Protein AF-A0A397T1I5-F1 (afdb_monomer)

Nearest PDB structures (foldseek):
  8kco-assembly1_C  TM=2.172E-01  e=9.747E-01  Homo sapiens
  7udm-assembly1_A  TM=1.748E-01  e=8.937E-01  synthetic construct
  8oqz-assembly1_C  TM=2.628E-01  e=4.081E+00  Homo sapiens

Radius of gyration: 28.52 Å; Cα contacts (8 Å, |Δi|>4): 261; chains: 1; bounding box: 87×45×82 Å

Mean predicted aligned error: 14.77 Å

pLDDT: mean 72.47, std 13.88, range [35.5, 92.75]

Foldseek 3Di:
DPDQDALVVLLVCLCCVQQVCCVVPHDDPVPPVQLLALDHPVLVVLLCLLLVLLLVLLVLLCVVCLVQADPVVNVVSVVLSVVLVVLLVVLQVVLLVLSVVVVVCVVVVNDDPSPLPSLLSLLVNLLSSLVSNLVSVVCVQQPDDPDPPPPLQHGDPVCCVQQNDVLSVVSSVVSCVLSVLSVVLSVVSNVCSVCVPDPVSVVVCVVVVVVSLVSLVVNSLCSLVVSLCVQQGRPDRDSVRNSVSSNSSSSSVSSLVVLVPDDPSSCNHSSNCSNPPPPDCPVVVVVVVVVVVVVVVVVVVVVVVVVVVVVVVVDPDDPVSVVVVVVVVVVVVVVVVVVVVVVVVVVVVVVVVVVVVVVD

Solvent-accessible surface area (backbone atoms only — not comparable to full-atom values): 19709 Å² total; per-residue (Å²): 133,80,79,79,72,72,47,64,63,49,46,52,50,35,44,57,65,50,36,49,54,51,73,73,67,54,90,46,83,92,40,56,76,54,49,56,38,70,79,24,71,65,46,53,48,44,44,48,45,44,56,44,46,43,51,48,47,38,50,55,50,48,57,77,48,42,79,79,42,50,76,64,54,45,51,50,51,53,54,50,53,52,50,50,52,52,49,44,53,50,35,50,50,52,32,51,53,46,51,55,50,50,57,55,28,60,76,65,72,48,91,63,88,58,78,66,53,43,55,49,36,42,40,51,35,52,45,53,49,48,48,49,40,45,51,43,54,47,46,59,41,41,43,81,58,97,57,93,73,84,55,88,83,56,65,19,69,64,40,37,74,78,63,31,61,71,54,48,52,51,48,52,54,48,51,51,54,58,39,48,52,41,50,54,52,41,51,52,53,44,51,46,56,74,47,53,85,40,69,71,49,53,62,50,43,68,64,47,48,70,63,48,37,60,49,46,48,53,41,54,51,44,53,43,48,50,48,23,46,44,48,15,56,72,67,38,79,48,71,65,54,16,37,51,30,41,44,50,32,39,54,28,49,52,47,54,56,72,49,65,80,58,49,88,65,49,52,60,35,62,60,34,41,64,48,51,66,84,67,72,64,71,57,50,63,50,50,52,52,50,49,53,50,52,52,52,51,51,52,50,51,53,52,51,52,52,52,46,53,56,47,58,78,66,53,81,85,56,76,67,60,52,56,55,49,50,55,53,48,53,52,50,50,52,53,50,51,52,51,52,53,53,49,52,53,52,51,51,53,50,48,54,51,53,53,62,61,74,76,110

Sequence (360 aa):
MSSSYDPTDDTTNTILTGLLPVLIFGLFNGFKNDKKKKLSFINIFDDFIIFGSCIIYNLITGIEWYQYNSKFNKILFLVSGIGIAFLGISLYIIFLLLRIREIGNEVNNKKTKWHDRSDVYVYLLNFVLTMSSFVGYSALLNGDTDGLSFDYNHISDYCIKNFGINKCKNLNVSILVVYYFGFILMLYCSFRSIFSENEIIKKLERFTNYFIKPLRWLHVISMIIYPAIISGYLISTNSITTKIAFGICSISFTRLVEHFGDGPEEVNTAISVYLNQGSDNKYKGQIEKLTEEVEKITKSIKKQTIEIKKRTNVTNISTEGIHKLRNKQIEIEGLTNEINKQMEYVEELKNVIEEQILKY

Secondary structure (DSSP, 8-state):
-PPPP--HHHHHHHIIIIIHHHHHH-SSGGGHHHHTSSS-HHHHHHHHHHHHHHHHHHHHHHHHHHTTS-HHHHHHHHHHHHHHHHHHHHHHHHHHHHHHHHHHHHHTT---GGGGTHHHHHHHHHHHHHHHHHHHHHHHHH---SSS---TT---HHHHHHH-HHHHHHHHHHHHHHHHHHHHHHHHHHHHHHSTT-HHHHHHHHHHHHHHHHHHHHHHHHHHHHHHIIIIIIS--SHHHHHHHHHHHHHHHHHHHHTTT--TTTTTSHHHHHHHTT--THHHHHHHHHHHHHHHHHHHHHHHHHHHHHHHTT-SS-HHHHHHHHHHHHHHHHHHHHHHHHHHHHHHHHHHHHHHHHT-

Organism: NCBI:txid658196

Structure (mmCIF, N/CA/C/O backbone):
data_AF-A0A397T1I5-F1
#
_entry.id   AF-A0A397T1I5-F1
#
loop_
_atom_site.group_PDB
_atom_site.id
_atom_site.type_symbol
_atom_site.label_atom_id
_atom_site.label_alt_id
_atom_site.label_comp_id
_atom_site.label_asym_id
_atom_site.label_entity_id
_atom_site.label_seq_id
_atom_site.pdbx_PDB_ins_code
_atom_site.Cartn_x
_atom_site.Cartn_y
_atom_site.Cartn_z
_atom_site.occupancy
_atom_site.B_iso_or_equiv
_atom_site.auth_seq_id
_atom_site.auth_comp_id
_atom_site.auth_asym_id
_atom_site.auth_atom_id
_atom_site.pdbx_PDB_model_num
ATOM 1 N N . MET A 1 1 ? 10.399 7.438 -39.428 1.00 37.91 1 MET A N 1
ATOM 2 C CA . MET A 1 1 ? 10.590 7.478 -37.964 1.00 37.91 1 MET A CA 1
ATOM 3 C C . MET A 1 1 ? 9.227 7.735 -37.349 1.00 37.91 1 MET A C 1
ATOM 5 O O . MET A 1 1 ? 8.707 8.826 -37.529 1.00 37.91 1 MET A O 1
ATOM 9 N N . SER A 1 2 ? 8.595 6.717 -36.759 1.00 38.31 2 SER A N 1
ATOM 10 C CA . SER A 1 2 ? 7.371 6.913 -35.973 1.00 38.31 2 SER A CA 1
ATOM 11 C C . SER A 1 2 ? 7.721 7.735 -34.736 1.00 38.31 2 SER A C 1
ATOM 13 O O . SER A 1 2 ? 8.773 7.501 -34.137 1.00 38.31 2 SER A O 1
ATOM 15 N N . SER A 1 3 ? 6.888 8.709 -34.373 1.00 45.53 3 SER A N 1
ATOM 16 C CA . SER A 1 3 ? 7.089 9.480 -33.146 1.00 45.53 3 SER A CA 1
ATOM 17 C C . SER A 1 3 ? 7.159 8.534 -31.945 1.00 45.53 3 SER A C 1
ATOM 19 O O . SER A 1 3 ? 6.345 7.617 -31.832 1.00 45.53 3 SER A O 1
ATOM 21 N N . SER A 1 4 ? 8.135 8.757 -31.062 1.00 64.50 4 SER A N 1
ATOM 22 C CA . SER A 1 4 ? 8.161 8.159 -29.724 1.00 64.50 4 SER A CA 1
ATOM 23 C C . SER A 1 4 ? 6.816 8.423 -29.051 1.00 64.50 4 SER A C 1
ATOM 25 O O . SER A 1 4 ? 6.376 9.570 -29.035 1.00 64.50 4 SER A O 1
ATOM 27 N N . TYR A 1 5 ? 6.161 7.385 -28.534 1.00 75.94 5 TYR A N 1
ATOM 28 C CA . TYR A 1 5 ? 4.948 7.541 -27.733 1.00 75.94 5 TYR A CA 1
ATOM 29 C C . TYR A 1 5 ? 5.231 8.474 -26.542 1.00 75.94 5 TYR A C 1
ATOM 31 O O . TYR A 1 5 ? 6.275 8.350 -25.898 1.00 75.94 5 TYR A O 1
ATOM 39 N N . ASP A 1 6 ? 4.321 9.416 -26.288 1.00 77.00 6 ASP A N 1
ATOM 40 C CA . ASP A 1 6 ? 4.352 10.329 -25.144 1.00 77.00 6 ASP A CA 1
ATOM 41 C C . ASP A 1 6 ? 3.165 9.997 -24.219 1.00 77.00 6 ASP A C 1
ATOM 43 O O . ASP A 1 6 ? 2.012 10.141 -24.636 1.00 77.00 6 ASP A O 1
ATOM 47 N N . PRO A 1 7 ? 3.407 9.535 -22.979 1.00 77.62 7 PRO A N 1
ATOM 48 C CA . PRO A 1 7 ? 2.349 9.137 -22.055 1.00 77.62 7 PRO A CA 1
ATOM 49 C C . PRO A 1 7 ? 1.616 10.311 -21.392 1.00 77.62 7 PRO A C 1
ATOM 51 O O . PRO A 1 7 ? 0.679 10.071 -20.627 1.00 77.62 7 PRO A O 1
ATOM 54 N N . THR A 1 8 ? 2.018 11.562 -21.634 1.00 75.94 8 THR A N 1
ATOM 55 C CA . THR A 1 8 ? 1.499 12.749 -20.930 1.00 75.94 8 THR A CA 1
ATOM 56 C C . THR A 1 8 ? -0.009 12.933 -21.111 1.00 75.94 8 THR A C 1
ATOM 58 O O . THR A 1 8 ? -0.741 13.070 -20.123 1.00 75.94 8 THR A O 1
ATOM 61 N N . ASP A 1 9 ? -0.493 12.873 -22.351 1.00 71.94 9 ASP A N 1
ATOM 62 C CA . ASP A 1 9 ? -1.914 13.063 -22.661 1.00 71.94 9 ASP A CA 1
ATOM 63 C C . ASP A 1 9 ? -2.768 11.920 -22.106 1.00 71.94 9 ASP A C 1
ATOM 65 O O . ASP A 1 9 ? -3.822 12.149 -21.513 1.00 71.94 9 ASP A O 1
ATOM 69 N N . ASP A 1 10 ? -2.299 10.678 -22.236 1.00 74.12 10 ASP A N 1
ATOM 70 C CA . ASP A 1 10 ? -3.015 9.509 -21.729 1.00 74.12 10 ASP A CA 1
ATOM 71 C C . ASP A 1 10 ? -3.056 9.479 -20.199 1.00 74.12 10 ASP A C 1
ATOM 73 O O . ASP A 1 10 ? -4.090 9.140 -19.621 1.00 74.12 10 ASP A O 1
ATOM 77 N N . THR A 1 11 ? -1.977 9.894 -19.534 1.00 68.88 11 THR A N 1
ATOM 78 C CA . THR A 1 11 ? -1.929 10.046 -18.073 1.00 68.88 11 THR A CA 1
ATOM 79 C C . THR A 1 11 ? -2.939 11.090 -17.611 1.00 68.88 11 THR A C 1
ATOM 81 O O . THR A 1 11 ? -3.786 10.808 -16.762 1.00 68.88 11 THR A O 1
ATOM 84 N N . THR A 1 12 ? -2.891 12.280 -18.212 1.00 66.50 12 THR A N 1
ATOM 85 C CA . THR A 1 12 ? -3.745 13.413 -17.837 1.00 66.50 12 THR A CA 1
ATOM 86 C C . THR A 1 12 ? -5.214 13.087 -18.068 1.00 66.50 12 THR A C 1
ATOM 88 O O . THR A 1 12 ? -6.036 13.272 -17.172 1.00 66.50 12 THR A O 1
ATOM 91 N N . ASN A 1 13 ? -5.543 12.516 -19.229 1.00 71.12 13 ASN A N 1
ATOM 92 C CA . ASN A 1 13 ? -6.908 12.119 -19.548 1.00 71.12 13 ASN A CA 1
ATOM 93 C C . ASN A 1 13 ? -7.406 11.002 -18.631 1.00 71.12 13 ASN A C 1
ATOM 95 O O . ASN A 1 13 ? -8.540 11.075 -18.170 1.00 71.12 13 ASN A O 1
ATOM 99 N N . THR A 1 14 ? -6.588 9.995 -18.312 1.00 71.50 14 THR A N 1
ATOM 100 C CA . THR A 1 14 ? -7.002 8.882 -17.436 1.00 71.50 14 THR A CA 1
ATOM 101 C C . THR A 1 14 ? -7.244 9.346 -16.004 1.00 71.50 14 THR A C 1
ATOM 103 O O . THR A 1 14 ? -8.246 8.968 -15.401 1.00 71.50 14 THR A O 1
ATOM 106 N N . ILE A 1 15 ? -6.377 10.206 -15.463 1.00 66.25 15 ILE A N 1
ATOM 107 C CA . ILE A 1 15 ? -6.574 10.784 -14.129 1.00 66.25 15 ILE A CA 1
ATOM 108 C C . ILE A 1 15 ? -7.814 11.687 -14.135 1.00 66.25 15 ILE A C 1
ATOM 110 O O . ILE A 1 15 ? -8.676 11.553 -13.274 1.00 66.25 15 ILE A O 1
ATOM 114 N N . LEU A 1 16 ? -7.963 12.570 -15.125 1.00 57.62 16 LEU A N 1
ATOM 115 C CA . LEU A 1 16 ? -9.070 13.528 -15.159 1.00 57.62 16 LEU A CA 1
ATOM 116 C C . LEU A 1 16 ? -10.433 12.857 -15.399 1.00 57.62 16 LEU A C 1
ATOM 118 O O . LEU A 1 16 ? -11.426 13.250 -14.797 1.00 57.62 16 LEU A O 1
ATOM 122 N N . THR A 1 17 ? -10.494 11.828 -16.247 1.00 63.47 17 THR A N 1
ATOM 123 C CA . THR A 1 17 ? -11.746 11.116 -16.560 1.00 63.47 17 THR A CA 1
ATOM 124 C C . THR A 1 17 ? -12.049 9.965 -15.602 1.00 63.47 17 THR A C 1
ATOM 126 O O . THR A 1 17 ? -13.216 9.633 -15.420 1.00 63.47 17 THR A O 1
ATOM 129 N N . GLY A 1 18 ? -11.035 9.365 -14.971 1.00 56.88 18 GLY A N 1
ATOM 130 C CA . GLY A 1 18 ? -11.191 8.255 -14.030 1.00 56.88 18 GLY A CA 1
ATOM 131 C C . GLY A 1 18 ? -11.292 8.700 -12.572 1.00 56.88 18 GLY A C 1
ATOM 132 O O . GLY A 1 18 ? -12.178 8.246 -11.856 1.00 56.88 18 GLY A O 1
ATOM 133 N N . LEU A 1 19 ? -10.418 9.605 -12.123 1.00 55.88 19 LEU A N 1
ATOM 134 C CA . LEU A 1 19 ? -10.349 10.048 -10.726 1.00 55.88 19 LEU A CA 1
ATOM 135 C C . LEU A 1 19 ? -11.491 11.018 -10.394 1.00 55.88 19 LEU A C 1
ATOM 137 O O . LEU A 1 19 ? -12.093 10.914 -9.332 1.00 55.88 19 LEU A O 1
ATOM 141 N N . LEU A 1 20 ? -11.829 11.938 -11.306 1.00 50.91 20 LEU A N 1
ATOM 142 C CA . LEU A 1 20 ? -12.797 13.005 -11.033 1.00 50.91 20 LEU A CA 1
ATOM 143 C C . LEU A 1 20 ? -14.232 12.469 -10.837 1.00 50.91 20 LEU A C 1
ATOM 145 O O . LEU A 1 20 ? -14.835 12.794 -9.820 1.00 50.91 20 LEU A O 1
ATOM 149 N N . PRO A 1 21 ? -14.791 11.595 -11.698 1.00 53.41 21 PRO A N 1
ATOM 150 C CA . PRO A 1 21 ? -16.137 11.056 -11.484 1.00 53.41 21 PRO A CA 1
ATOM 151 C C . PRO A 1 21 ? -16.198 10.027 -10.350 1.00 53.41 21 PRO A C 1
ATOM 153 O O . PRO A 1 21 ? -17.221 9.916 -9.686 1.00 53.41 21 PRO A O 1
ATOM 156 N N . VAL A 1 22 ? -15.114 9.291 -10.089 1.00 54.53 22 VAL A N 1
ATOM 157 C CA . VAL A 1 22 ? -15.047 8.305 -8.998 1.00 54.53 22 VAL A CA 1
ATOM 158 C C . VAL A 1 22 ? -14.925 8.990 -7.628 1.00 54.53 22 VAL A C 1
ATOM 160 O O . VAL A 1 22 ? -15.588 8.562 -6.683 1.00 54.53 22 VAL A O 1
ATOM 163 N N . LEU A 1 23 ? -14.173 10.096 -7.537 1.00 51.44 23 LEU A N 1
ATOM 164 C CA . LEU A 1 23 ? -14.117 10.963 -6.353 1.00 51.44 23 LEU A CA 1
ATOM 165 C C . LEU A 1 23 ? -15.408 11.774 -6.150 1.00 51.44 23 LEU A C 1
ATOM 167 O O . LEU A 1 23 ? -15.811 11.983 -5.009 1.00 51.44 23 LEU A O 1
ATOM 171 N N . ILE A 1 24 ? -16.058 12.233 -7.229 1.00 49.62 24 ILE A N 1
ATOM 172 C CA . ILE A 1 24 ? -17.267 13.077 -7.151 1.00 49.62 24 ILE A CA 1
ATOM 173 C C . ILE A 1 24 ? -18.547 12.251 -6.954 1.00 49.62 24 ILE A C 1
ATOM 175 O O . ILE A 1 24 ? -19.427 12.669 -6.205 1.00 49.62 24 ILE A O 1
ATOM 179 N N . PHE A 1 25 ? -18.690 11.107 -7.627 1.00 45.00 25 PHE A N 1
ATOM 180 C CA . PHE A 1 25 ? -19.978 10.407 -7.753 1.00 45.00 25 PHE A CA 1
ATOM 181 C C . PHE A 1 25 ?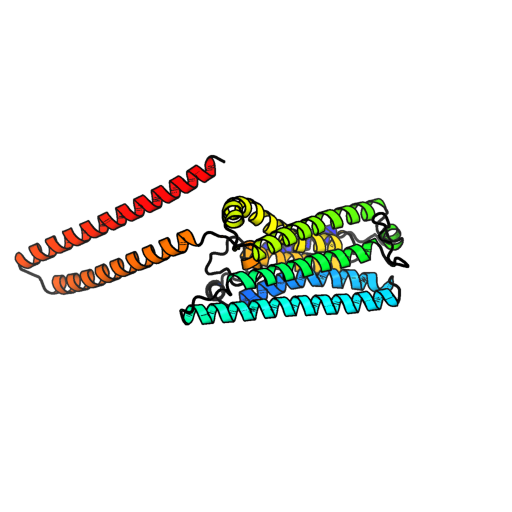 -20.074 9.080 -7.000 1.00 45.00 25 PHE A C 1
ATOM 183 O O . PHE A 1 25 ? -21.172 8.573 -6.781 1.00 45.00 25 PHE A O 1
ATOM 190 N N . GLY A 1 26 ? -18.964 8.575 -6.479 1.00 52.25 26 GLY A N 1
ATOM 191 C CA . GLY A 1 26 ? -19.009 7.538 -5.477 1.00 52.25 26 GLY A CA 1
ATOM 192 C C . GLY A 1 26 ? -19.213 6.126 -5.985 1.00 52.25 26 GLY A C 1
ATOM 193 O O . GLY A 1 26 ? -20.041 5.809 -6.828 1.00 52.25 26 GLY A O 1
ATOM 194 N N . LEU A 1 27 ? -18.521 5.221 -5.322 1.00 48.22 27 LEU A N 1
ATOM 195 C CA . LEU A 1 27 ? -18.845 3.816 -5.446 1.00 48.22 27 LEU A CA 1
ATOM 196 C C . LEU A 1 27 ? -19.575 3.262 -4.221 1.00 48.22 27 LEU A C 1
ATOM 198 O O . LEU A 1 27 ? -20.152 2.189 -4.344 1.00 48.22 27 LEU A O 1
ATOM 202 N N . PHE A 1 28 ? -19.651 3.970 -3.082 1.00 50.09 28 PHE A N 1
ATOM 203 C CA . PHE A 1 28 ? -20.216 3.368 -1.862 1.00 50.09 28 PHE A CA 1
ATOM 204 C C . PHE A 1 28 ? -21.068 4.276 -0.954 1.00 50.09 28 PHE A C 1
ATOM 206 O O . PHE A 1 28 ? -21.356 3.882 0.176 1.00 50.09 28 PHE A O 1
ATOM 213 N N . ASN A 1 29 ? -21.617 5.407 -1.425 1.00 53.56 29 ASN A N 1
ATOM 214 C CA . ASN A 1 29 ? -22.665 6.089 -0.635 1.00 53.56 29 ASN A CA 1
ATOM 215 C C . ASN A 1 29 ? -23.893 5.175 -0.401 1.00 53.56 29 ASN A C 1
ATOM 217 O O . ASN A 1 29 ? -24.521 5.247 0.653 1.00 53.56 29 ASN A O 1
ATOM 221 N N . GLY A 1 30 ? -24.181 4.248 -1.326 1.00 51.72 30 GLY A N 1
ATOM 222 C CA . GLY A 1 30 ? -25.260 3.256 -1.197 1.00 51.72 30 GLY A CA 1
ATOM 223 C C . GLY A 1 30 ? -24.988 2.100 -0.222 1.00 51.72 30 GLY A C 1
ATOM 224 O O . GLY A 1 30 ? -25.909 1.380 0.144 1.00 51.72 30 GLY A O 1
ATOM 225 N N . PHE A 1 31 ? -23.750 1.934 0.240 1.00 55.44 31 PHE A N 1
ATOM 226 C CA . PHE A 1 31 ? -23.303 0.755 0.994 1.00 55.44 31 PHE A CA 1
ATOM 227 C C . PHE A 1 31 ? -22.646 1.112 2.333 1.00 55.44 31 PHE A C 1
ATOM 229 O O . PHE A 1 31 ? -22.058 0.264 3.009 1.00 55.44 31 PHE A O 1
ATOM 236 N N . LYS A 1 32 ? -22.768 2.373 2.749 1.00 63.97 32 LYS A N 1
ATOM 237 C CA . LYS A 1 32 ? -22.231 2.887 4.012 1.00 63.97 32 LYS A CA 1
ATOM 238 C C . LYS A 1 32 ? -22.652 2.034 5.218 1.00 63.97 32 LYS A C 1
ATOM 240 O O . LYS A 1 32 ? -21.882 1.859 6.153 1.00 63.97 32 LYS A O 1
ATOM 245 N N . ASN A 1 33 ? -23.849 1.446 5.172 1.00 59.94 33 ASN A N 1
ATOM 246 C CA . ASN A 1 33 ? -24.351 0.546 6.214 1.00 59.94 33 ASN A CA 1
ATOM 247 C C . ASN A 1 33 ? -23.676 -0.836 6.206 1.00 59.94 33 ASN A C 1
ATOM 249 O O . ASN A 1 33 ? -23.502 -1.429 7.266 1.00 59.94 33 ASN A O 1
ATOM 253 N N . ASP A 1 34 ? -23.268 -1.341 5.040 1.00 62.84 34 ASP A N 1
ATOM 254 C CA . ASP A 1 34 ? -22.555 -2.614 4.932 1.00 62.84 34 ASP A CA 1
ATOM 255 C C . ASP A 1 34 ? -21.070 -2.478 5.282 1.00 62.84 34 ASP A C 1
ATOM 257 O O . ASP A 1 34 ? -20.495 -3.435 5.799 1.00 62.84 34 ASP A O 1
ATOM 261 N N . LYS A 1 35 ? -20.453 -1.306 5.073 1.00 63.44 35 LYS A N 1
ATOM 262 C CA . LYS A 1 35 ? -19.067 -1.020 5.500 1.00 63.44 35 LYS A CA 1
ATOM 263 C C . LYS A 1 35 ? -18.888 -1.004 7.024 1.00 63.44 35 LYS A C 1
ATOM 265 O O . LYS A 1 35 ? -17.841 -1.418 7.511 1.00 63.44 35 LYS A O 1
ATOM 270 N N . LYS A 1 36 ? -19.930 -0.629 7.776 1.00 65.88 36 LYS A N 1
ATOM 271 C CA . LYS A 1 36 ? -19.937 -0.610 9.255 1.00 65.88 36 LYS A CA 1
ATOM 272 C C . LYS A 1 36 ? -19.913 -1.994 9.911 1.00 65.88 36 LYS A C 1
ATOM 274 O O . LYS A 1 36 ? -19.780 -2.104 11.127 1.00 65.88 36 LYS A O 1
ATOM 279 N N . LYS A 1 37 ? -20.096 -3.073 9.145 1.00 67.38 37 LYS A N 1
ATOM 280 C CA . LYS A 1 37 ? -20.038 -4.435 9.691 1.00 67.38 37 LYS A CA 1
ATOM 281 C C . LYS A 1 37 ? -18.597 -4.775 10.076 1.00 67.38 37 LYS A C 1
ATOM 283 O O . LYS A 1 37 ? -17.682 -4.558 9.286 1.00 67.38 37 LYS A O 1
ATOM 288 N N . LYS A 1 38 ? -18.420 -5.426 11.238 1.00 65.31 38 LYS A N 1
ATOM 289 C CA . LYS A 1 38 ? -17.104 -5.895 11.722 1.00 65.31 38 LYS A CA 1
ATOM 290 C C . LYS A 1 38 ? -16.342 -6.763 10.714 1.00 65.31 38 LYS A C 1
ATOM 292 O O . LYS A 1 38 ? -15.125 -6.827 10.759 1.00 65.31 38 LYS A O 1
ATOM 297 N N . LEU A 1 39 ? -17.040 -7.438 9.806 1.00 70.06 39 LEU A N 1
ATOM 298 C CA . LEU A 1 39 ? -16.429 -8.118 8.671 1.00 70.06 39 LEU A CA 1
ATOM 299 C C . LEU A 1 39 ? -17.338 -7.915 7.458 1.00 70.06 39 LEU A C 1
ATOM 301 O O . LEU A 1 39 ? -18.403 -8.524 7.359 1.00 70.06 39 LEU A O 1
ATOM 305 N N . SER A 1 40 ? -16.956 -6.990 6.581 1.00 75.81 40 SER A N 1
ATOM 306 C CA . SER A 1 40 ? -17.721 -6.637 5.386 1.00 75.81 40 SER A CA 1
ATOM 307 C C . SER A 1 40 ? -17.009 -7.136 4.139 1.00 75.81 40 SER A C 1
ATOM 309 O O . SER A 1 40 ? -15.802 -6.951 3.993 1.00 75.81 40 SER A O 1
ATOM 311 N N . PHE A 1 41 ? -17.759 -7.733 3.213 1.00 78.00 41 PHE A N 1
ATOM 312 C CA . PHE A 1 41 ? -17.221 -8.133 1.911 1.00 78.00 41 PHE A CA 1
ATOM 313 C C . PHE A 1 41 ? -16.617 -6.941 1.158 1.00 78.00 41 PHE A C 1
ATOM 315 O O . PHE A 1 41 ? -15.585 -7.078 0.514 1.00 78.00 41 PHE A O 1
ATOM 322 N N . ILE A 1 42 ? -17.226 -5.762 1.292 1.00 77.50 42 ILE A N 1
ATOM 323 C CA . ILE A 1 42 ? -16.773 -4.531 0.638 1.00 77.50 42 ILE A CA 1
ATOM 324 C C . ILE A 1 42 ? -15.395 -4.127 1.161 1.00 77.50 42 ILE A C 1
ATOM 326 O O . ILE A 1 42 ? -14.504 -3.809 0.389 1.00 77.50 42 ILE A O 1
ATOM 330 N N . ASN A 1 43 ? -15.207 -4.224 2.472 1.00 77.81 43 ASN A N 1
ATOM 331 C CA . ASN A 1 43 ? -13.951 -3.919 3.143 1.00 77.81 43 ASN A CA 1
ATOM 332 C C . ASN A 1 43 ? -12.829 -4.893 2.710 1.00 77.81 43 ASN A C 1
ATOM 334 O O . ASN A 1 43 ? -11.702 -4.476 2.462 1.00 77.81 43 ASN A O 1
ATOM 338 N N . ILE A 1 44 ? -13.147 -6.183 2.540 1.00 82.88 44 ILE A N 1
ATOM 339 C CA . ILE A 1 44 ? -12.214 -7.189 1.990 1.00 82.88 44 ILE A CA 1
ATOM 340 C C . ILE A 1 44 ? -11.892 -6.907 0.514 1.00 82.88 44 ILE A C 1
ATOM 342 O O . ILE A 1 44 ? -10.763 -7.087 0.062 1.00 82.88 44 ILE A O 1
ATOM 346 N N . PHE A 1 45 ? -12.888 -6.472 -0.253 1.00 83.62 45 PHE A N 1
ATOM 347 C CA . PHE A 1 45 ? -12.719 -6.113 -1.654 1.00 83.62 45 PHE A CA 1
ATOM 348 C C . PHE A 1 45 ? -11.836 -4.867 -1.828 1.00 83.62 45 PHE A C 1
ATOM 350 O O . PHE A 1 45 ? -10.973 -4.857 -2.706 1.00 83.62 45 PHE A O 1
ATOM 357 N N . ASP A 1 46 ? -11.995 -3.861 -0.965 1.00 83.94 46 ASP A N 1
ATOM 358 C CA . ASP A 1 46 ? -11.149 -2.665 -0.942 1.00 83.94 46 ASP A CA 1
ATOM 359 C C . ASP A 1 46 ? -9.675 -3.047 -0.649 1.00 83.94 46 ASP A C 1
ATOM 361 O O . ASP A 1 46 ? -8.786 -2.654 -1.410 1.00 83.94 46 ASP A O 1
ATOM 365 N N . ASP A 1 47 ? -9.413 -3.913 0.346 1.00 87.94 47 ASP A N 1
ATOM 366 C CA . ASP A 1 47 ? -8.078 -4.495 0.608 1.00 87.94 47 ASP A CA 1
ATOM 367 C C . ASP A 1 47 ? -7.511 -5.213 -0.633 1.00 87.94 47 ASP A C 1
ATOM 369 O O . ASP A 1 47 ? -6.346 -5.029 -0.997 1.00 87.94 47 ASP A O 1
ATOM 373 N N . PHE A 1 48 ? -8.328 -6.028 -1.310 1.00 87.88 48 PHE A N 1
ATOM 374 C CA . PHE A 1 48 ? -7.902 -6.785 -2.490 1.00 87.88 48 PHE A CA 1
ATOM 375 C C . PHE A 1 48 ? -7.513 -5.871 -3.657 1.00 87.88 48 PHE A C 1
ATOM 377 O O . PHE A 1 48 ? -6.518 -6.131 -4.331 1.00 87.88 48 PHE A O 1
ATOM 384 N N . ILE A 1 49 ? -8.249 -4.780 -3.883 1.00 86.44 49 ILE A N 1
ATOM 385 C CA . ILE A 1 49 ? -7.900 -3.777 -4.898 1.00 86.44 49 ILE A CA 1
ATOM 386 C C . ILE A 1 49 ? -6.575 -3.085 -4.553 1.00 86.44 49 ILE A C 1
ATOM 388 O O . ILE A 1 49 ? -5.753 -2.850 -5.443 1.00 86.44 49 ILE A O 1
ATOM 392 N N . ILE A 1 50 ? -6.365 -2.725 -3.285 1.00 87.31 50 ILE A N 1
ATOM 393 C CA . ILE A 1 50 ? -5.165 -1.999 -2.843 1.00 87.31 50 ILE A CA 1
ATOM 394 C C . ILE A 1 50 ? -3.926 -2.901 -2.908 1.00 87.31 50 ILE A C 1
ATOM 396 O O . ILE A 1 50 ? -2.904 -2.512 -3.468 1.00 87.31 50 ILE A O 1
ATOM 400 N N . PHE A 1 51 ? -3.996 -4.124 -2.385 1.00 89.50 51 PHE A N 1
ATOM 401 C CA . PHE A 1 51 ? -2.856 -5.044 -2.428 1.00 89.50 51 PHE A CA 1
ATOM 402 C C . PHE A 1 51 ? -2.645 -5.642 -3.819 1.00 89.50 51 PHE A C 1
ATOM 404 O O . PHE A 1 51 ? -1.505 -5.826 -4.249 1.00 89.50 51 PHE A O 1
ATOM 411 N N . GLY A 1 52 ? -3.730 -5.903 -4.550 1.00 86.06 52 GLY A N 1
ATOM 412 C CA . GLY A 1 52 ? -3.681 -6.393 -5.922 1.00 86.06 52 GLY A CA 1
ATOM 413 C C . GLY A 1 52 ? -2.965 -5.420 -6.853 1.00 86.06 52 GLY A C 1
ATOM 414 O O . GLY A 1 52 ? -2.147 -5.857 -7.663 1.00 86.06 52 GLY A O 1
ATOM 415 N N . SER A 1 53 ? -3.184 -4.108 -6.701 1.00 86.56 53 SER A N 1
ATOM 416 C CA . SER A 1 53 ? -2.471 -3.118 -7.515 1.00 86.56 53 SER A CA 1
ATOM 417 C C . SER A 1 53 ? -0.964 -3.163 -7.295 1.00 86.56 53 SER A C 1
ATOM 419 O O . SER A 1 53 ? -0.220 -3.176 -8.272 1.00 86.56 53 SER A O 1
ATOM 421 N N . CYS A 1 54 ? -0.511 -3.314 -6.048 1.00 84.88 54 CYS A N 1
ATOM 422 C CA . CYS A 1 54 ? 0.910 -3.427 -5.716 1.00 84.88 54 CYS A CA 1
ATOM 423 C C . CYS A 1 54 ? 1.591 -4.615 -6.423 1.00 84.88 54 CYS A C 1
ATOM 425 O O . CYS A 1 54 ? 2.767 -4.535 -6.765 1.00 84.88 54 CYS A O 1
ATOM 427 N N . ILE A 1 55 ? 0.863 -5.710 -6.668 1.00 83.75 55 ILE A N 1
ATOM 428 C CA . ILE A 1 55 ? 1.389 -6.905 -7.348 1.00 83.75 55 ILE A CA 1
ATOM 429 C C . ILE A 1 55 ? 1.313 -6.757 -8.875 1.00 83.75 55 ILE A C 1
ATOM 431 O O . ILE A 1 55 ? 2.258 -7.115 -9.580 1.00 83.75 55 ILE A O 1
ATOM 435 N N . ILE A 1 56 ? 0.201 -6.230 -9.397 1.00 83.75 56 ILE A N 1
ATOM 436 C CA . ILE A 1 56 ? -0.074 -6.173 -10.840 1.00 83.75 56 ILE A CA 1
ATOM 437 C C . ILE A 1 56 ? 0.973 -5.344 -11.592 1.00 83.75 56 ILE A C 1
ATOM 439 O O . ILE A 1 56 ? 1.391 -5.756 -12.672 1.00 83.75 56 ILE A O 1
ATOM 443 N N . TYR A 1 57 ? 1.450 -4.226 -11.038 1.00 81.56 57 TYR A N 1
ATOM 444 C CA . TYR A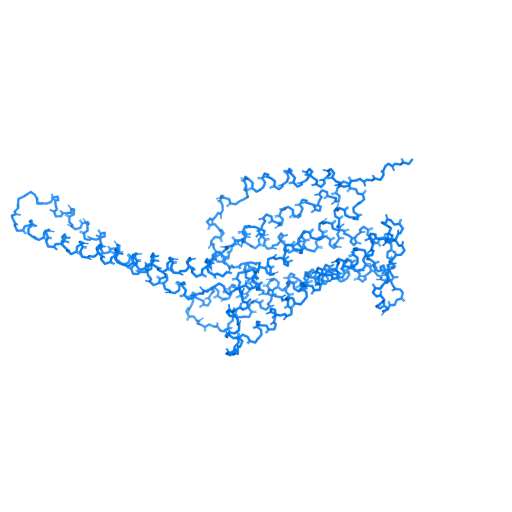 1 57 ? 2.456 -3.406 -11.725 1.00 81.56 57 TYR A CA 1
ATOM 445 C C . TYR A 1 57 ? 3.773 -4.142 -11.959 1.00 81.56 57 TYR A C 1
ATOM 447 O O . TYR A 1 57 ? 4.344 -4.047 -13.048 1.00 81.56 57 TYR A O 1
ATOM 455 N N . ASN A 1 58 ? 4.224 -4.916 -10.969 1.00 75.56 58 ASN A N 1
ATOM 456 C CA . ASN A 1 58 ? 5.437 -5.723 -11.088 1.00 75.56 58 ASN A CA 1
ATOM 457 C C . ASN A 1 58 ? 5.265 -6.817 -12.144 1.00 75.56 58 ASN A C 1
ATOM 459 O O . ASN A 1 58 ? 6.203 -7.116 -12.878 1.00 75.56 58 ASN A O 1
ATOM 463 N N . LEU A 1 59 ? 4.059 -7.385 -12.259 1.00 77.19 59 LEU A N 1
ATOM 464 C CA . LEU A 1 59 ? 3.740 -8.373 -13.286 1.00 77.19 59 LEU A CA 1
ATOM 465 C C . LEU A 1 59 ? 3.709 -7.755 -14.685 1.00 77.19 59 LEU A C 1
ATOM 467 O O . LEU A 1 59 ? 4.356 -8.291 -15.576 1.00 77.19 59 LEU A O 1
ATOM 471 N N . ILE A 1 60 ? 3.009 -6.633 -14.879 1.00 76.06 60 ILE A N 1
ATOM 472 C CA . ILE A 1 60 ? 2.945 -5.932 -16.175 1.00 76.06 60 ILE A CA 1
ATOM 473 C C . ILE A 1 60 ? 4.358 -5.578 -16.637 1.00 76.06 60 ILE A C 1
ATOM 475 O O . ILE A 1 60 ? 4.782 -5.962 -17.726 1.00 76.06 60 ILE A O 1
ATOM 479 N N . THR A 1 61 ? 5.105 -4.916 -15.757 1.00 73.38 61 THR A N 1
ATOM 480 C CA . THR A 1 61 ? 6.473 -4.481 -16.021 1.00 73.38 61 THR A CA 1
ATOM 481 C C . THR A 1 61 ? 7.386 -5.673 -16.300 1.00 73.38 61 THR A C 1
ATOM 483 O O . THR A 1 61 ? 8.109 -5.696 -17.290 1.00 73.38 61 THR A O 1
ATOM 486 N N . GLY A 1 62 ? 7.324 -6.715 -15.472 1.00 72.69 62 GLY A N 1
ATOM 487 C CA . GLY A 1 62 ? 8.147 -7.900 -15.664 1.00 72.69 62 GLY A CA 1
ATOM 488 C C . GLY A 1 62 ? 7.789 -8.710 -16.912 1.00 72.69 62 GLY A C 1
ATOM 489 O O . GLY A 1 62 ? 8.686 -9.299 -17.505 1.00 72.69 62 GLY A O 1
ATOM 490 N N . ILE A 1 63 ? 6.528 -8.710 -17.366 1.00 73.62 63 ILE A N 1
ATOM 491 C CA . ILE A 1 63 ? 6.109 -9.342 -18.630 1.00 73.62 63 ILE A CA 1
ATOM 492 C C . ILE A 1 63 ? 6.672 -8.583 -19.835 1.00 73.62 63 ILE A C 1
ATOM 494 O O . ILE A 1 63 ? 7.220 -9.213 -20.739 1.00 73.62 63 ILE A O 1
ATOM 498 N N . GLU A 1 64 ? 6.587 -7.249 -19.850 1.00 72.56 64 GLU A N 1
ATOM 499 C CA . GLU A 1 64 ? 7.165 -6.432 -20.931 1.00 72.56 64 GLU A CA 1
ATOM 500 C C . GLU A 1 64 ? 8.683 -6.662 -21.067 1.00 72.56 64 GLU A C 1
ATOM 502 O O . GLU A 1 64 ? 9.239 -6.686 -22.172 1.00 72.56 64 GLU A O 1
ATOM 507 N N . TRP A 1 65 ? 9.342 -6.899 -19.932 1.00 71.19 65 TRP A N 1
ATOM 508 C CA . TRP A 1 65 ? 10.782 -7.123 -19.833 1.00 71.19 65 TRP A CA 1
ATOM 509 C C . TRP A 1 65 ? 11.184 -8.588 -19.970 1.00 71.19 65 TRP A C 1
ATOM 511 O O . TRP A 1 65 ? 12.345 -8.889 -20.247 1.00 71.19 65 TRP A O 1
ATOM 521 N N . TYR A 1 66 ? 10.219 -9.502 -19.858 1.00 72.94 66 TYR A N 1
ATOM 522 C CA . TYR A 1 66 ? 10.437 -10.940 -19.879 1.00 72.94 66 TYR A CA 1
ATOM 523 C C . TYR A 1 66 ? 11.246 -11.364 -21.098 1.00 72.94 66 TYR A C 1
ATOM 525 O O . TYR A 1 66 ? 12.115 -12.214 -20.980 1.00 72.94 66 TYR A O 1
ATOM 533 N N . GLN A 1 67 ? 11.020 -10.751 -22.261 1.00 73.94 67 GLN A N 1
ATOM 534 C CA . GLN A 1 67 ? 11.725 -11.084 -23.500 1.00 73.94 67 GLN A CA 1
ATOM 5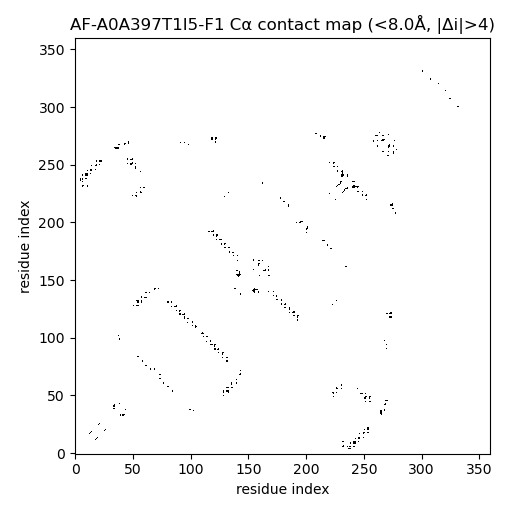35 C C . GLN A 1 67 ? 13.252 -10.888 -23.427 1.00 73.94 67 GLN A C 1
ATOM 537 O O . GLN A 1 67 ? 13.972 -11.669 -24.052 1.00 73.94 67 GLN A O 1
ATOM 542 N N . TYR A 1 68 ? 13.738 -9.939 -22.621 1.00 72.62 68 TYR A N 1
ATOM 543 C CA . TYR A 1 68 ? 15.158 -9.577 -22.514 1.00 72.62 68 TYR A CA 1
ATOM 544 C C . TYR A 1 68 ? 15.932 -10.392 -21.476 1.00 72.62 68 TYR A C 1
ATOM 546 O O . TYR A 1 68 ? 17.158 -10.359 -21.477 1.00 72.62 68 TYR A O 1
ATOM 554 N N . ASN A 1 69 ? 15.232 -11.164 -20.644 1.00 71.88 69 ASN A N 1
ATOM 555 C CA . ASN A 1 69 ? 15.856 -11.982 -19.611 1.00 71.88 69 ASN A CA 1
ATOM 556 C C . ASN A 1 69 ? 16.386 -13.317 -20.171 1.00 71.88 69 ASN A C 1
ATOM 558 O O . ASN A 1 69 ? 15.803 -13.939 -21.075 1.00 71.88 69 ASN A O 1
ATOM 562 N N . SER A 1 70 ? 17.461 -13.812 -19.569 1.00 77.25 70 SER A N 1
ATOM 563 C CA . SER A 1 70 ? 18.000 -15.152 -19.733 1.00 77.25 70 SER A CA 1
ATOM 564 C C . SER A 1 70 ? 16.958 -16.193 -19.336 1.00 77.25 70 SER A C 1
ATOM 566 O O . SER A 1 70 ? 16.004 -15.937 -18.594 1.00 77.25 70 SER A O 1
ATOM 568 N N . LYS A 1 71 ? 17.123 -17.423 -19.830 1.00 79.62 71 LYS A N 1
ATOM 569 C CA . LYS A 1 71 ? 16.193 -18.518 -19.520 1.00 79.62 71 LYS A CA 1
ATOM 570 C C . LYS A 1 71 ? 16.091 -18.778 -18.011 1.00 79.62 71 LYS A C 1
ATOM 572 O O . LYS A 1 71 ? 15.009 -19.100 -17.529 1.00 79.62 71 LYS A O 1
ATOM 577 N N . PHE A 1 72 ? 17.194 -18.620 -17.280 1.00 77.44 72 PHE A N 1
ATOM 578 C CA . PHE A 1 72 ? 17.222 -18.775 -15.829 1.00 77.44 72 PHE A CA 1
ATOM 579 C C . PHE A 1 72 ? 16.418 -17.669 -15.133 1.00 77.44 72 PHE A C 1
ATOM 581 O O . PHE A 1 72 ? 15.502 -17.977 -14.370 1.00 77.44 72 PHE A O 1
ATOM 588 N N . ASN A 1 73 ? 16.664 -16.401 -15.471 1.00 74.69 73 ASN A N 1
ATOM 589 C CA . ASN A 1 73 ? 15.957 -15.274 -14.860 1.00 74.69 73 ASN A CA 1
ATOM 590 C C . ASN A 1 73 ? 14.471 -15.224 -15.217 1.00 74.69 73 ASN A C 1
ATOM 592 O O . ASN A 1 73 ? 13.650 -14.850 -14.384 1.00 74.69 73 ASN A O 1
ATOM 596 N N . LYS A 1 74 ? 14.092 -15.695 -16.408 1.00 78.94 74 LYS A N 1
ATOM 597 C CA . LYS A 1 74 ? 12.690 -15.932 -16.784 1.00 78.94 74 LYS A CA 1
ATOM 598 C C . LYS A 1 74 ? 11.982 -16.890 -15.823 1.00 78.94 74 LYS A C 1
ATOM 600 O O . LYS A 1 74 ? 10.868 -16.610 -15.384 1.00 78.94 74 LYS A O 1
ATOM 605 N N . ILE A 1 75 ? 12.615 -18.020 -15.503 1.00 79.50 75 ILE A N 1
ATOM 606 C CA . ILE A 1 75 ? 12.060 -19.013 -14.570 1.00 79.50 75 ILE A CA 1
ATOM 607 C C . ILE A 1 75 ? 12.027 -18.434 -13.156 1.00 79.50 75 ILE A C 1
ATOM 609 O O . ILE A 1 75 ? 10.998 -18.518 -12.491 1.00 79.50 75 ILE A O 1
ATOM 613 N N . LEU A 1 76 ? 13.122 -17.807 -12.719 1.00 78.38 76 LEU A N 1
ATOM 614 C CA . LEU A 1 76 ? 13.223 -17.209 -11.392 1.00 78.38 76 LEU A CA 1
ATOM 615 C C . LEU A 1 76 ? 12.162 -16.126 -11.172 1.00 78.38 76 LEU A C 1
ATOM 617 O O . LEU A 1 76 ? 11.533 -16.117 -10.120 1.00 78.38 76 LEU A O 1
ATOM 621 N N . PHE A 1 77 ? 11.922 -15.260 -12.161 1.00 78.38 77 PHE A N 1
ATOM 622 C CA . PHE A 1 77 ? 10.883 -14.231 -12.120 1.00 78.38 77 PHE A CA 1
ATOM 623 C C . PHE A 1 77 ? 9.476 -14.828 -11.972 1.00 78.38 77 PHE A C 1
ATOM 625 O O . PHE A 1 77 ? 8.698 -14.381 -11.134 1.00 78.38 77 PHE A O 1
ATOM 632 N N . LEU A 1 78 ? 9.144 -15.867 -12.747 1.00 80.81 78 LEU A N 1
ATOM 633 C CA . LEU A 1 78 ? 7.830 -16.514 -12.656 1.00 80.81 78 LEU A CA 1
ATOM 634 C C . LEU A 1 78 ? 7.634 -17.215 -11.308 1.00 80.81 78 LEU A C 1
ATOM 636 O O . LEU A 1 78 ? 6.591 -17.057 -10.676 1.00 80.81 78 LEU A O 1
ATOM 640 N N . VAL A 1 79 ? 8.638 -17.969 -10.854 1.00 83.00 79 VAL A N 1
ATOM 641 C CA . VAL A 1 79 ? 8.582 -18.695 -9.578 1.00 83.00 79 VAL A CA 1
ATOM 642 C C . VAL A 1 79 ? 8.511 -17.722 -8.402 1.00 83.00 79 VAL A C 1
ATOM 644 O O . VAL A 1 79 ? 7.701 -17.928 -7.499 1.00 83.00 79 VAL A O 1
ATOM 647 N N . SER A 1 80 ? 9.308 -16.650 -8.411 1.00 81.12 80 SER A N 1
ATOM 648 C CA . SER A 1 80 ? 9.287 -15.638 -7.351 1.00 81.12 80 SER A CA 1
ATOM 649 C C . SER A 1 80 ? 7.980 -14.849 -7.351 1.00 81.12 80 SER A C 1
ATOM 651 O O . SER A 1 80 ? 7.397 -14.670 -6.287 1.00 81.12 80 SER A O 1
ATOM 653 N N . GLY A 1 81 ? 7.456 -14.470 -8.520 1.00 82.44 81 GLY A N 1
ATOM 654 C CA . GLY A 1 81 ? 6.159 -13.805 -8.650 1.00 82.44 81 GLY A CA 1
ATOM 655 C C . GLY A 1 81 ? 5.004 -14.652 -8.108 1.00 82.44 81 GLY A C 1
ATOM 656 O O . GLY A 1 81 ? 4.215 -14.170 -7.294 1.00 82.44 81 GLY A O 1
ATOM 657 N N . ILE A 1 82 ? 4.938 -15.935 -8.487 1.00 85.19 82 ILE A N 1
ATOM 658 C CA . ILE A 1 82 ? 3.942 -16.885 -7.959 1.00 85.19 82 ILE A CA 1
ATOM 659 C C . ILE A 1 82 ? 4.123 -17.071 -6.448 1.00 85.19 82 ILE A C 1
ATOM 661 O O . ILE A 1 82 ? 3.143 -17.041 -5.704 1.00 85.19 82 ILE A O 1
ATOM 665 N N . GLY A 1 83 ? 5.365 -17.233 -5.984 1.00 87.50 83 GLY A N 1
ATOM 666 C CA . GLY A 1 83 ? 5.683 -17.406 -4.568 1.00 87.50 83 GLY A CA 1
ATOM 667 C C . GLY A 1 83 ? 5.266 -16.207 -3.716 1.00 87.50 83 GLY A C 1
ATOM 668 O O . GLY A 1 83 ? 4.645 -16.384 -2.671 1.00 87.50 83 GLY A O 1
ATOM 669 N N . ILE A 1 84 ? 5.538 -14.987 -4.184 1.00 87.56 84 ILE A N 1
ATOM 670 C CA . ILE A 1 84 ? 5.139 -13.739 -3.524 1.00 87.56 84 ILE A CA 1
ATOM 671 C C . ILE A 1 84 ? 3.618 -13.605 -3.491 1.00 87.56 84 ILE A C 1
ATOM 673 O O . ILE A 1 84 ? 3.065 -13.289 -2.439 1.00 87.56 84 ILE A O 1
ATOM 677 N N . ALA A 1 85 ? 2.931 -13.862 -4.608 1.00 87.31 85 ALA A N 1
ATOM 678 C CA . ALA A 1 85 ? 1.473 -13.802 -4.655 1.00 87.31 85 ALA A CA 1
ATOM 679 C C . ALA A 1 85 ? 0.847 -14.811 -3.679 1.00 87.31 85 ALA A C 1
ATOM 681 O O . ALA A 1 85 ? -0.031 -14.453 -2.894 1.00 87.31 85 ALA A O 1
ATOM 682 N N . PHE A 1 86 ? 1.348 -16.050 -3.663 1.00 90.25 86 PHE A N 1
ATOM 683 C CA . PHE A 1 86 ? 0.900 -17.082 -2.731 1.00 90.25 86 PHE A CA 1
ATOM 684 C C . PHE A 1 86 ? 1.160 -16.694 -1.271 1.00 90.25 86 PHE A C 1
ATOM 686 O O . PHE A 1 86 ? 0.277 -16.856 -0.425 1.00 90.25 86 PHE A O 1
ATOM 693 N N . LEU A 1 87 ? 2.341 -16.149 -0.968 1.00 91.19 87 LEU A N 1
ATOM 694 C CA . LEU A 1 87 ? 2.696 -15.689 0.372 1.00 91.19 87 LEU A CA 1
ATOM 695 C C . LEU A 1 87 ? 1.798 -14.529 0.823 1.00 91.19 87 LEU A C 1
ATOM 697 O O . LEU A 1 87 ? 1.275 -14.570 1.933 1.00 91.19 87 LEU A O 1
ATOM 701 N N . GLY A 1 88 ? 1.569 -13.534 -0.038 1.00 90.69 88 GLY A N 1
ATOM 702 C CA . GLY A 1 88 ? 0.682 -12.404 0.242 1.00 90.69 88 GLY A CA 1
ATOM 703 C C . GLY A 1 88 ? -0.756 -12.849 0.514 1.00 90.69 88 GLY A C 1
ATOM 704 O O . GLY A 1 88 ? -1.335 -12.475 1.533 1.00 90.69 88 GLY A O 1
ATOM 705 N N . ILE A 1 89 ? -1.305 -13.726 -0.334 1.00 90.88 89 ILE A N 1
ATOM 706 C CA . ILE A 1 89 ? -2.643 -14.309 -0.141 1.00 90.88 89 ILE A CA 1
ATOM 707 C C . ILE A 1 89 ? -2.704 -15.099 1.171 1.00 90.88 89 ILE A C 1
ATOM 709 O O . ILE A 1 89 ? -3.646 -14.938 1.944 1.00 90.88 89 ILE A O 1
ATOM 713 N N . SER A 1 90 ? -1.691 -15.919 1.457 1.00 92.12 90 SER A N 1
ATOM 714 C CA . SER A 1 90 ? -1.638 -16.724 2.681 1.00 92.12 90 SER A CA 1
ATOM 715 C C . SER A 1 90 ? -1.604 -15.851 3.937 1.00 92.12 90 SER A C 1
ATOM 717 O O . SER A 1 90 ? -2.365 -16.095 4.872 1.00 92.12 90 SER A O 1
ATOM 719 N N . LEU A 1 91 ? -0.772 -14.802 3.955 1.00 92.75 91 LEU A N 1
ATOM 720 C CA . LEU A 1 91 ? -0.698 -13.844 5.063 1.00 92.75 91 LEU A CA 1
ATOM 721 C C . LEU A 1 91 ? -2.031 -13.120 5.272 1.00 92.75 91 LEU A C 1
ATOM 723 O O . LEU A 1 91 ? -2.477 -12.977 6.411 1.00 92.75 91 LEU A O 1
ATOM 727 N N . TYR A 1 92 ? -2.696 -12.723 4.185 1.00 91.94 92 TYR A N 1
ATOM 728 C CA . TYR A 1 92 ? -4.002 -12.074 4.252 1.00 91.94 92 TYR A CA 1
ATOM 729 C C . TYR A 1 92 ? -5.100 -13.012 4.779 1.00 91.94 92 TYR A C 1
ATOM 731 O O . TYR A 1 92 ? -5.879 -12.628 5.651 1.00 91.94 92 TYR A O 1
ATOM 739 N N . ILE A 1 93 ? -5.132 -14.271 4.327 1.00 90.94 93 ILE A N 1
ATOM 740 C CA . ILE A 1 93 ? -6.069 -15.282 4.844 1.00 90.94 93 ILE A CA 1
ATOM 741 C C . ILE A 1 93 ? -5.835 -15.516 6.339 1.00 90.94 93 ILE A C 1
ATOM 743 O O . ILE A 1 93 ? -6.794 -15.555 7.107 1.00 90.94 93 ILE A O 1
ATOM 747 N N . ILE A 1 94 ? -4.576 -15.642 6.773 1.00 91.12 94 ILE A N 1
ATOM 748 C CA . ILE A 1 94 ? -4.244 -15.805 8.195 1.00 91.12 94 ILE A CA 1
ATOM 749 C C . ILE A 1 94 ? -4.742 -14.602 9.003 1.00 91.12 94 ILE A C 1
ATOM 751 O O . ILE A 1 94 ? -5.372 -14.795 10.044 1.00 91.12 94 ILE A O 1
ATOM 755 N N . PHE A 1 95 ? -4.526 -13.379 8.511 1.00 90.00 95 PHE A N 1
ATOM 756 C CA . PHE A 1 95 ? -5.071 -12.168 9.123 1.00 90.00 95 PHE A CA 1
ATOM 757 C C . PHE A 1 95 ? -6.601 -12.241 9.271 1.00 90.00 95 PHE A C 1
ATOM 759 O O . PHE A 1 95 ? -7.113 -12.065 10.378 1.00 90.00 95 PHE A O 1
ATOM 766 N N . LEU A 1 96 ? -7.334 -12.580 8.203 1.00 88.00 96 LEU A N 1
ATOM 767 C CA . LEU A 1 96 ? -8.796 -12.695 8.249 1.00 88.00 96 LEU A CA 1
ATOM 768 C C . LEU A 1 96 ? -9.267 -13.759 9.248 1.00 88.00 96 LEU A C 1
ATOM 770 O O . LEU A 1 96 ? -10.193 -13.511 10.021 1.00 88.00 96 LEU A O 1
ATOM 774 N N . LEU A 1 97 ? -8.622 -14.929 9.277 1.00 88.06 97 LEU A N 1
ATOM 775 C CA . LEU A 1 97 ? -8.952 -16.001 10.219 1.00 88.06 97 LEU A CA 1
ATOM 776 C C . LEU A 1 97 ? -8.755 -15.563 11.676 1.00 88.06 97 LEU A C 1
ATOM 778 O O . LEU A 1 97 ? -9.585 -15.879 12.534 1.00 88.06 97 LEU A O 1
ATOM 782 N N . LEU A 1 98 ? -7.685 -14.815 11.961 1.00 85.44 98 LEU A N 1
ATOM 783 C CA . LEU A 1 98 ? -7.443 -14.256 13.290 1.00 85.44 98 LEU A CA 1
ATOM 784 C C . LEU A 1 98 ? -8.511 -13.223 13.666 1.00 85.44 98 LEU A C 1
ATOM 786 O O . LEU A 1 98 ? -9.056 -13.313 14.766 1.00 85.44 98 LEU A O 1
ATOM 790 N N . ARG A 1 99 ? -8.900 -12.326 12.749 1.00 81.94 99 ARG A N 1
ATOM 791 C CA . ARG A 1 99 ? -9.973 -11.348 13.009 1.00 81.94 99 ARG A CA 1
ATOM 792 C C . ARG A 1 99 ? -11.330 -12.006 13.237 1.00 81.94 99 ARG A C 1
ATOM 794 O O . ARG A 1 99 ? -12.027 -11.639 14.179 1.00 81.94 99 ARG A O 1
ATOM 801 N N . ILE A 1 100 ? -11.689 -13.030 12.460 1.00 82.31 100 ILE A N 1
ATOM 802 C CA . ILE A 1 100 ? -12.923 -13.806 12.685 1.00 82.31 100 ILE A CA 1
ATOM 803 C C . ILE A 1 100 ? -12.923 -14.418 14.092 1.00 82.31 100 ILE A C 1
ATOM 805 O O . ILE A 1 100 ? -13.930 -14.365 14.805 1.00 82.31 100 ILE A O 1
ATOM 809 N N . ARG A 1 101 ? -11.784 -14.973 14.521 1.00 81.12 101 ARG A N 1
ATOM 810 C CA . ARG A 1 101 ? -11.637 -15.558 15.857 1.00 81.12 101 ARG A CA 1
ATOM 811 C C . ARG A 1 101 ? -11.739 -14.511 16.967 1.00 81.12 101 ARG A C 1
ATOM 813 O O . ARG A 1 101 ? -12.344 -14.794 17.998 1.00 81.12 101 ARG A O 1
ATOM 820 N N . GLU A 1 102 ? -11.164 -13.328 16.771 1.00 76.62 102 GLU A N 1
ATOM 821 C CA . GLU A 1 102 ? -11.263 -12.207 17.714 1.00 76.62 102 GLU A CA 1
ATOM 822 C C . GLU A 1 102 ? -12.713 -11.767 17.906 1.00 76.62 102 GLU A C 1
ATOM 824 O O . GLU A 1 102 ? -13.193 -11.752 19.039 1.00 76.62 102 GLU A O 1
ATOM 829 N N . ILE A 1 103 ? -13.439 -11.534 16.809 1.00 75.94 103 ILE A N 1
ATOM 830 C CA . ILE A 1 103 ? -14.861 -11.168 16.841 1.00 75.94 103 ILE A CA 1
ATOM 831 C C . ILE A 1 103 ? -15.674 -12.240 17.584 1.00 75.94 103 ILE A C 1
ATOM 833 O O . ILE A 1 103 ? -16.501 -11.920 18.438 1.00 75.94 103 ILE A O 1
ATOM 837 N N . GLY A 1 104 ? -15.412 -13.524 17.314 1.00 76.56 104 GLY A N 1
ATOM 838 C CA . GLY A 1 104 ? -16.068 -14.631 18.012 1.00 76.56 104 GLY A CA 1
ATOM 839 C C . GLY A 1 104 ? -15.750 -14.694 19.512 1.00 76.56 104 GLY A C 1
ATOM 840 O O . GLY A 1 104 ? -16.618 -15.035 20.315 1.00 76.56 104 GLY A O 1
ATOM 841 N N . ASN A 1 105 ? -14.527 -14.357 19.925 1.00 73.69 105 ASN A N 1
ATOM 842 C CA . ASN A 1 105 ? -14.136 -14.341 21.337 1.00 73.69 105 ASN A CA 1
ATOM 843 C C . ASN A 1 105 ? -14.726 -13.147 22.102 1.00 73.69 105 ASN A C 1
ATOM 845 O O . ASN A 1 105 ? -15.103 -13.322 23.263 1.00 73.69 105 ASN A O 1
ATOM 849 N N . GLU A 1 106 ? -14.842 -11.977 21.462 1.00 70.06 106 GLU A N 1
ATOM 850 C CA . GLU A 1 106 ? -15.522 -10.802 22.026 1.00 70.06 106 GLU A CA 1
ATOM 851 C C . GLU A 1 106 ? -16.989 -11.106 22.336 1.00 70.06 106 GLU A C 1
ATOM 853 O O . GLU A 1 106 ? -17.441 -10.868 23.453 1.00 70.06 106 GLU A O 1
ATOM 858 N N . VAL A 1 107 ? -17.710 -11.721 21.390 1.00 71.81 107 VAL A N 1
ATOM 859 C CA . VAL A 1 107 ? -19.108 -12.149 21.591 1.00 71.81 107 VAL A CA 1
ATOM 860 C C . VAL A 1 107 ? -19.234 -13.132 22.762 1.00 71.81 107 VAL A C 1
ATOM 862 O O . VAL A 1 107 ? -20.216 -13.108 23.497 1.00 71.81 107 VAL A O 1
ATOM 865 N N . ASN A 1 108 ? -18.217 -13.968 22.976 1.00 71.06 108 ASN A N 1
ATOM 866 C CA . ASN A 1 108 ? -18.182 -14.958 24.052 1.00 71.06 108 ASN A CA 1
ATOM 867 C C . ASN A 1 108 ? -17.560 -14.439 25.366 1.00 71.06 108 ASN A C 1
ATOM 869 O O . ASN A 1 108 ? -17.290 -15.246 26.258 1.00 71.06 108 ASN A O 1
ATOM 873 N N . ASN A 1 109 ? -17.298 -13.130 25.499 1.00 63.75 109 ASN A N 1
ATOM 874 C CA . ASN A 1 109 ? -16.682 -12.500 26.679 1.00 63.75 109 ASN A CA 1
ATOM 875 C C . ASN A 1 109 ? -15.359 -13.150 27.142 1.00 63.75 109 ASN A C 1
ATOM 877 O O . ASN A 1 109 ? -14.965 -13.065 28.308 1.00 63.75 109 ASN A O 1
ATOM 881 N N . LYS A 1 110 ? -14.624 -13.789 26.224 1.00 59.28 110 LYS A N 1
ATOM 882 C CA . LYS A 1 110 ? -13.294 -14.338 26.505 1.00 59.28 110 LYS A CA 1
ATOM 883 C C . LYS A 1 110 ? -12.251 -13.284 26.152 1.00 59.28 110 LYS A C 1
ATOM 885 O O . LYS A 1 110 ? -11.896 -13.122 24.987 1.00 59.28 110 LYS A O 1
ATOM 890 N N . LYS A 1 111 ? -11.715 -12.589 27.163 1.00 50.00 111 LYS A N 1
ATOM 891 C CA . LYS A 1 111 ? -10.520 -11.745 26.991 1.00 50.00 111 LYS A CA 1
ATOM 892 C C . LYS A 1 111 ? -9.369 -12.637 26.539 1.00 50.00 111 LYS A C 1
ATOM 894 O O . LYS A 1 111 ? -8.920 -13.496 27.293 1.00 50.00 111 LYS A O 1
ATOM 899 N N . THR A 1 112 ? -8.900 -12.457 25.308 1.00 50.47 112 THR A N 1
ATOM 900 C CA . THR A 1 112 ? -7.779 -13.241 24.788 1.00 50.47 112 THR A CA 1
ATOM 901 C C . THR A 1 112 ? -6.647 -12.351 24.297 1.00 50.47 112 THR A C 1
ATOM 903 O O . THR A 1 112 ? -6.876 -11.313 23.689 1.00 50.47 112 THR A O 1
ATOM 906 N N . LYS A 1 113 ? -5.414 -12.805 24.543 1.00 48.16 113 LYS A N 1
ATOM 907 C CA . LYS A 1 113 ? -4.132 -12.173 24.177 1.00 48.16 113 LYS A CA 1
ATOM 908 C C . LYS A 1 113 ? -3.880 -12.092 22.652 1.00 48.16 113 LYS A C 1
ATOM 910 O O . LYS A 1 113 ? -2.800 -11.720 22.219 1.00 48.16 113 LYS A O 1
ATOM 915 N N . TRP A 1 114 ? -4.845 -12.493 21.823 1.00 47.12 114 TRP A N 1
ATOM 916 C CA . TRP A 1 114 ? -4.670 -12.618 20.371 1.00 47.12 114 TRP A CA 1
ATOM 917 C C . TRP A 1 114 ? -4.795 -11.294 19.616 1.00 47.12 114 TRP A C 1
ATOM 919 O O . TRP A 1 114 ? -4.223 -11.198 18.536 1.00 47.12 114 TRP A O 1
ATOM 929 N N . HIS A 1 115 ? -5.433 -10.287 20.225 1.00 49.19 115 HIS A N 1
ATOM 930 C CA . HIS A 1 115 ? -5.695 -8.983 19.609 1.00 49.19 115 HIS A CA 1
ATOM 931 C C . HIS A 1 115 ? -4.421 -8.240 19.162 1.00 49.19 115 HIS A C 1
ATOM 933 O O . HIS A 1 115 ? -4.455 -7.518 18.178 1.00 49.19 115 HIS A O 1
ATOM 939 N N . ASP A 1 116 ? -3.281 -8.482 19.823 1.00 55.91 116 ASP A N 1
ATOM 940 C CA . ASP A 1 116 ? -1.988 -7.873 19.466 1.00 55.91 116 ASP A CA 1
ATOM 941 C C . ASP A 1 116 ? -1.232 -8.625 18.349 1.00 55.91 116 ASP A C 1
ATOM 943 O O . ASP A 1 116 ? -0.207 -8.152 17.859 1.00 55.91 116 ASP A O 1
ATOM 947 N N . ARG A 1 117 ? -1.682 -9.826 17.943 1.00 65.81 117 ARG A N 1
ATOM 948 C CA . ARG A 1 117 ? -0.936 -10.674 16.991 1.00 65.81 117 ARG A CA 1
ATOM 949 C C . ARG A 1 117 ? -1.410 -10.567 15.547 1.00 65.81 117 ARG A C 1
ATOM 951 O O . ARG A 1 117 ? -0.608 -10.865 14.665 1.00 65.81 117 ARG A O 1
ATOM 958 N N . SER A 1 118 ? -2.651 -10.147 15.278 1.00 74.56 118 SER A N 1
ATOM 959 C CA . SER A 1 118 ? -3.121 -9.919 13.899 1.00 74.56 118 SER A CA 1
ATOM 960 C C . SER A 1 118 ? -2.291 -8.855 13.180 1.00 74.56 118 SER A C 1
ATOM 962 O O . SER A 1 118 ? -2.015 -8.977 11.988 1.00 74.56 118 SER A O 1
ATOM 964 N N . ASP A 1 119 ? -1.833 -7.854 13.925 1.00 79.25 119 ASP A N 1
ATOM 965 C CA . ASP A 1 119 ? -1.155 -6.673 13.392 1.00 79.25 119 ASP A CA 1
ATOM 966 C C . ASP A 1 119 ? 0.232 -7.023 12.842 1.00 79.25 119 ASP A C 1
ATOM 968 O O . ASP A 1 119 ? 0.658 -6.491 11.818 1.00 79.25 119 ASP A O 1
ATOM 972 N N . VAL A 1 120 ? 0.898 -8.017 13.440 1.00 83.94 120 VAL A N 1
ATOM 973 C CA . VAL A 1 120 ? 2.161 -8.571 12.930 1.00 83.94 120 VAL A CA 1
ATOM 974 C C . VAL A 1 120 ? 1.986 -9.122 11.515 1.00 83.94 120 VAL A C 1
ATOM 976 O O . VAL A 1 120 ? 2.850 -8.910 10.668 1.00 83.94 120 VAL A O 1
ATOM 979 N N . TYR A 1 121 ? 0.867 -9.789 11.221 1.00 86.81 121 TYR A N 1
ATOM 980 C CA . TYR A 1 121 ? 0.602 -10.319 9.879 1.00 86.81 121 TYR A CA 1
ATOM 981 C C . TYR A 1 121 ? 0.304 -9.215 8.872 1.00 86.81 121 TYR A C 1
ATOM 983 O O . TYR A 1 121 ? 0.732 -9.317 7.726 1.00 86.81 121 TYR A O 1
ATOM 991 N N . VAL A 1 122 ? -0.360 -8.139 9.299 1.00 89.44 122 VAL A N 1
ATOM 992 C CA . VAL A 1 122 ? -0.545 -6.940 8.471 1.00 89.44 122 VAL A CA 1
ATOM 993 C C . VAL A 1 122 ? 0.805 -6.301 8.148 1.00 89.44 122 VAL A C 1
ATOM 995 O O . VAL A 1 122 ? 1.044 -5.891 7.008 1.00 89.44 122 VAL A O 1
ATOM 998 N N . TYR A 1 123 ? 1.718 -6.260 9.121 1.00 89.62 123 TYR A N 1
ATOM 999 C CA . TYR A 1 123 ? 3.065 -5.760 8.891 1.00 89.62 123 TYR A CA 1
ATOM 1000 C C . TYR A 1 123 ? 3.874 -6.664 7.962 1.00 89.62 123 TYR A C 1
ATOM 1002 O O . TYR A 1 123 ? 4.463 -6.187 6.998 1.00 89.62 123 TYR A O 1
ATOM 1010 N N . LEU A 1 124 ? 3.838 -7.976 8.166 1.00 89.75 124 LEU A N 1
ATOM 1011 C CA . LEU A 1 124 ? 4.486 -8.922 7.259 1.00 89.75 124 LEU A CA 1
ATOM 1012 C C . LEU A 1 124 ? 3.912 -8.847 5.839 1.00 89.75 124 LEU A C 1
ATOM 1014 O O . LEU A 1 124 ? 4.673 -8.898 4.878 1.00 89.75 124 LEU A O 1
ATOM 1018 N N . LEU A 1 125 ? 2.596 -8.675 5.693 1.00 91.69 125 LEU A N 1
ATOM 1019 C CA . LEU A 1 125 ? 1.947 -8.520 4.393 1.00 91.69 125 LEU A CA 1
ATOM 1020 C C . LEU A 1 125 ? 2.472 -7.285 3.656 1.00 91.69 125 LEU A C 1
ATOM 1022 O O . LEU A 1 125 ? 2.943 -7.402 2.527 1.00 91.69 125 LEU A O 1
ATOM 1026 N N . ASN A 1 126 ? 2.447 -6.118 4.304 1.00 91.12 126 ASN A N 1
ATOM 1027 C CA . ASN A 1 126 ? 2.963 -4.886 3.705 1.00 91.12 126 ASN A CA 1
ATOM 1028 C C . ASN A 1 126 ? 4.459 -5.003 3.391 1.00 91.12 126 ASN A C 1
ATOM 1030 O O . ASN A 1 126 ? 4.878 -4.595 2.318 1.00 91.12 126 ASN A O 1
ATOM 1034 N N . PHE A 1 127 ? 5.247 -5.639 4.262 1.00 90.88 127 PHE A N 1
ATOM 1035 C CA . PHE A 1 127 ? 6.662 -5.907 4.009 1.00 90.88 127 PHE A CA 1
ATOM 1036 C C . PHE A 1 127 ? 6.882 -6.742 2.739 1.00 90.88 127 PHE A C 1
ATOM 1038 O O . PHE A 1 127 ? 7.710 -6.385 1.903 1.00 90.88 127 PHE A O 1
ATOM 1045 N N . VAL A 1 128 ? 6.123 -7.829 2.564 1.00 90.62 128 VAL A N 1
ATOM 1046 C CA . VAL A 1 128 ? 6.196 -8.679 1.364 1.00 90.62 128 VAL A CA 1
ATOM 1047 C C . VAL A 1 128 ? 5.831 -7.888 0.107 1.00 90.62 128 VAL A C 1
ATOM 1049 O O . VAL A 1 128 ? 6.505 -8.032 -0.912 1.00 90.62 128 VAL A O 1
ATOM 1052 N N . LEU A 1 129 ? 4.816 -7.021 0.173 1.00 90.75 129 LEU A N 1
ATOM 1053 C CA . LEU A 1 129 ? 4.421 -6.168 -0.952 1.00 90.75 129 LEU A CA 1
ATOM 1054 C C . LEU A 1 129 ? 5.499 -5.131 -1.298 1.00 90.75 129 LEU A C 1
ATOM 1056 O O . LEU A 1 129 ? 5.869 -5.017 -2.466 1.00 90.75 129 LEU A O 1
ATOM 1060 N N . THR A 1 130 ? 6.065 -4.437 -0.306 1.00 91.06 130 THR A N 1
ATOM 1061 C CA . THR A 1 130 ? 7.169 -3.482 -0.506 1.00 91.06 130 THR A CA 1
ATOM 1062 C C . THR A 1 130 ? 8.380 -4.168 -1.140 1.00 91.06 130 THR A C 1
ATOM 1064 O O . THR A 1 130 ? 8.936 -3.668 -2.116 1.00 91.06 130 THR A O 1
ATOM 1067 N N . MET A 1 131 ? 8.774 -5.335 -0.616 1.00 86.12 131 MET A N 1
ATOM 1068 C CA . MET A 1 131 ? 9.921 -6.092 -1.122 1.00 86.12 131 MET A CA 1
ATOM 1069 C C . MET A 1 131 ? 9.677 -6.643 -2.525 1.00 86.12 131 MET A C 1
ATOM 1071 O O . MET A 1 131 ? 10.589 -6.623 -3.346 1.00 86.12 131 MET A O 1
ATOM 1075 N N . SER A 1 132 ? 8.458 -7.096 -2.818 1.00 85.88 132 SER A N 1
ATOM 1076 C CA . SER A 1 132 ? 8.063 -7.525 -4.162 1.00 85.88 132 SER A CA 1
ATOM 1077 C C . SER A 1 132 ? 8.279 -6.416 -5.184 1.00 85.88 132 SER A C 1
ATOM 1079 O O . SER A 1 132 ? 8.953 -6.625 -6.192 1.00 85.88 132 SER A O 1
ATOM 1081 N N . SER A 1 133 ? 7.779 -5.217 -4.884 1.00 87.00 133 SER A N 1
ATOM 1082 C CA . SER A 1 133 ? 7.925 -4.066 -5.771 1.00 87.00 133 SER A CA 1
ATOM 1083 C C . SER A 1 133 ? 9.371 -3.611 -5.898 1.00 87.00 133 SER A C 1
ATOM 1085 O O . SER A 1 133 ? 9.838 -3.360 -7.008 1.00 87.00 133 SER A O 1
ATOM 1087 N N . PHE A 1 134 ? 10.128 -3.604 -4.800 1.00 86.06 134 PHE A N 1
ATOM 1088 C CA . PHE A 1 134 ? 11.561 -3.335 -4.852 1.00 86.06 134 PHE A CA 1
ATOM 1089 C C . PHE A 1 134 ? 12.300 -4.315 -5.771 1.00 86.06 134 PHE A C 1
ATOM 1091 O O . PHE A 1 134 ? 13.037 -3.884 -6.656 1.00 86.06 134 PHE A O 1
ATOM 1098 N N . VAL A 1 135 ? 12.092 -5.622 -5.588 1.00 80.25 135 VAL A N 1
ATOM 1099 C CA . VAL A 1 135 ? 12.755 -6.664 -6.384 1.00 80.25 135 VAL A CA 1
ATOM 1100 C C . VAL A 1 135 ? 12.337 -6.576 -7.849 1.00 80.25 135 VAL A C 1
ATOM 1102 O O . VAL A 1 135 ? 13.203 -6.642 -8.717 1.00 80.25 135 VAL A O 1
ATOM 1105 N N . GLY A 1 136 ? 11.049 -6.367 -8.133 1.00 79.69 136 GLY A N 1
ATOM 1106 C CA . GLY A 1 136 ? 10.534 -6.234 -9.496 1.00 79.69 136 GLY A CA 1
ATOM 1107 C C . GLY A 1 136 ? 11.207 -5.100 -10.270 1.00 79.69 136 GLY A C 1
ATOM 1108 O O . GLY A 1 136 ? 11.737 -5.320 -11.359 1.00 79.69 136 GLY A O 1
ATOM 1109 N N . TYR A 1 137 ? 11.260 -3.899 -9.689 1.00 80.62 137 TYR A N 1
ATOM 1110 C CA . TYR A 1 137 ? 11.887 -2.751 -10.351 1.00 80.62 137 TYR A CA 1
ATOM 1111 C C . TYR A 1 137 ? 13.419 -2.764 -10.305 1.00 80.62 137 TYR A C 1
ATOM 1113 O O . TYR A 1 137 ? 14.065 -2.231 -11.206 1.00 80.62 137 TYR A O 1
ATOM 1121 N N . SER A 1 138 ? 14.025 -3.397 -9.300 1.00 78.62 138 SER A N 1
ATOM 1122 C CA . SER A 1 138 ? 15.482 -3.569 -9.259 1.00 78.62 138 SER A CA 1
ATOM 1123 C C . SER A 1 138 ? 15.956 -4.567 -10.313 1.00 78.62 138 SER A C 1
ATOM 1125 O O . SER A 1 138 ? 16.963 -4.323 -10.970 1.00 78.62 138 SER A O 1
ATOM 1127 N N . ALA A 1 139 ? 15.216 -5.660 -10.528 1.00 75.00 139 ALA A N 1
ATOM 1128 C CA . ALA A 1 139 ? 15.496 -6.613 -11.602 1.00 75.00 139 ALA A CA 1
ATOM 1129 C C . ALA A 1 139 ? 15.395 -5.948 -12.982 1.00 75.00 139 ALA A C 1
ATOM 1131 O O . ALA A 1 139 ? 16.213 -6.205 -13.859 1.00 75.00 139 ALA A O 1
ATOM 1132 N N . LEU A 1 140 ? 14.433 -5.038 -13.146 1.00 74.56 140 LEU A N 1
ATOM 1133 C CA . LEU A 1 140 ? 14.315 -4.198 -14.331 1.00 74.56 140 LEU A CA 1
ATOM 1134 C C . LEU A 1 140 ? 15.573 -3.340 -14.549 1.00 74.56 140 LEU A C 1
ATOM 1136 O O . LEU A 1 140 ? 16.153 -3.328 -15.631 1.00 74.56 140 LEU A O 1
ATOM 1140 N N . LEU A 1 141 ? 16.038 -2.630 -13.526 1.00 76.81 141 LEU A N 1
ATOM 1141 C CA . LEU A 1 141 ? 17.185 -1.740 -13.692 1.00 76.81 141 LEU A CA 1
ATOM 1142 C C . LEU A 1 141 ? 18.503 -2.476 -13.877 1.00 76.81 141 LEU A C 1
ATOM 1144 O O . LEU A 1 141 ? 19.286 -2.075 -14.733 1.00 76.81 141 LEU A O 1
ATOM 1148 N N . ASN A 1 142 ? 18.729 -3.539 -13.114 1.00 73.88 142 ASN A N 1
ATOM 1149 C CA . ASN A 1 142 ? 20.005 -4.247 -13.092 1.00 73.88 142 ASN A CA 1
ATOM 1150 C C . ASN A 1 142 ? 20.110 -5.294 -14.212 1.00 73.88 142 ASN A C 1
ATOM 1152 O O . ASN A 1 142 ? 21.216 -5.629 -14.615 1.00 73.88 142 ASN A O 1
ATOM 1156 N N . GLY A 1 143 ? 18.984 -5.757 -14.770 1.00 70.12 143 GLY A N 1
ATOM 1157 C CA . GLY A 1 143 ? 18.958 -6.742 -15.853 1.00 70.12 143 GLY A CA 1
ATOM 1158 C C . GLY A 1 143 ? 19.499 -8.117 -15.446 1.00 70.12 143 GLY A C 1
ATOM 1159 O O . GLY A 1 143 ? 19.510 -8.478 -14.268 1.00 70.12 143 GLY A O 1
ATOM 1160 N N . ASP A 1 144 ? 19.939 -8.899 -16.437 1.00 64.94 144 ASP A N 1
ATOM 1161 C CA . ASP A 1 144 ? 20.702 -10.129 -16.207 1.00 64.94 144 ASP A CA 1
ATOM 1162 C C . ASP A 1 144 ? 22.101 -9.773 -15.712 1.00 64.94 144 ASP A C 1
ATOM 1164 O O . ASP A 1 144 ? 23.016 -9.526 -16.495 1.00 64.94 144 ASP A O 1
ATOM 1168 N N . THR A 1 145 ? 22.283 -9.755 -14.397 1.00 57.62 145 THR A N 1
ATOM 1169 C CA . THR A 1 145 ? 23.625 -9.866 -13.841 1.00 57.62 145 THR A CA 1
ATOM 1170 C C . THR A 1 145 ? 24.027 -11.334 -13.918 1.00 57.62 145 THR A C 1
ATOM 1172 O O . THR A 1 145 ? 23.408 -12.183 -13.270 1.00 57.62 145 THR A O 1
ATOM 1175 N N . ASP A 1 146 ? 25.060 -11.643 -14.702 1.00 47.88 146 ASP A N 1
ATOM 1176 C CA . ASP A 1 146 ? 25.734 -12.945 -14.702 1.00 47.88 146 ASP A CA 1
ATOM 1177 C C . ASP A 1 146 ? 26.424 -13.160 -13.335 1.00 47.88 146 ASP A C 1
ATOM 1179 O O . ASP A 1 146 ? 27.639 -13.044 -13.187 1.00 47.88 146 ASP A O 1
ATOM 1183 N N . GLY A 1 147 ? 25.632 -13.418 -12.289 1.00 47.72 147 GLY A N 1
ATOM 1184 C CA . GLY A 1 147 ? 26.086 -13.645 -10.917 1.00 47.72 147 GLY A CA 1
ATOM 1185 C C . GLY A 1 147 ? 25.527 -12.679 -9.864 1.00 47.72 147 GLY A C 1
ATOM 1186 O O . GLY A 1 147 ? 24.943 -11.640 -10.155 1.00 47.72 147 GLY A O 1
ATOM 1187 N N . LEU A 1 148 ? 25.744 -13.053 -8.598 1.00 43.28 148 LEU A N 1
ATOM 1188 C CA . LEU A 1 148 ? 25.394 -12.345 -7.352 1.00 43.28 148 LEU A CA 1
ATOM 1189 C C . LEU A 1 148 ? 26.235 -11.067 -7.117 1.00 43.28 148 LEU A C 1
ATOM 1191 O O . LEU A 1 148 ? 26.584 -10.743 -5.981 1.00 43.28 148 LEU A O 1
ATOM 1195 N N . SER A 1 149 ? 26.618 -10.340 -8.169 1.00 45.53 149 SER A N 1
ATOM 1196 C CA . SER A 1 149 ? 27.312 -9.062 -8.011 1.00 45.53 149 SER A CA 1
ATOM 1197 C C . SER A 1 149 ? 26.299 -7.967 -7.676 1.00 45.53 149 SER A C 1
ATOM 1199 O O . SER A 1 149 ? 25.624 -7.439 -8.558 1.00 45.53 149 SER A O 1
ATOM 1201 N N . PHE A 1 150 ? 26.205 -7.606 -6.396 1.00 51.84 150 PHE A N 1
ATOM 1202 C CA . PHE A 1 150 ? 25.475 -6.424 -5.928 1.00 51.84 150 PHE A CA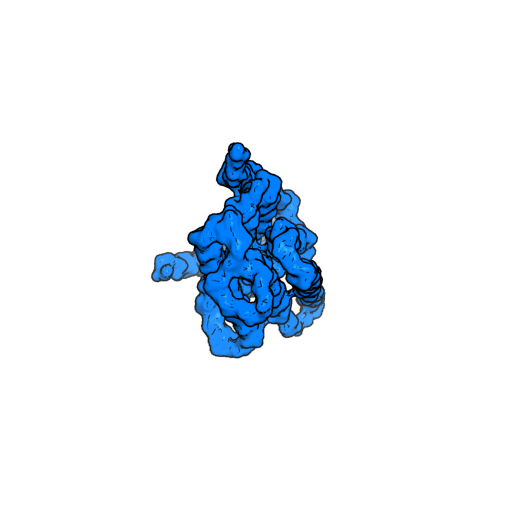 1
ATOM 1203 C C . PHE A 1 150 ? 26.253 -5.137 -6.250 1.00 51.84 150 PHE A C 1
ATOM 1205 O O . PHE A 1 150 ? 26.633 -4.391 -5.347 1.00 51.84 150 PHE A O 1
ATOM 1212 N N . ASP A 1 151 ? 26.542 -4.879 -7.528 1.00 61.88 151 ASP A N 1
ATOM 1213 C CA . ASP A 1 151 ? 27.008 -3.553 -7.926 1.00 61.88 151 ASP A CA 1
ATOM 1214 C C . ASP A 1 151 ? 25.796 -2.624 -8.038 1.00 61.88 151 ASP A C 1
ATOM 1216 O O . ASP A 1 151 ? 25.069 -2.626 -9.027 1.00 61.88 151 ASP A O 1
ATOM 1220 N N . TYR A 1 152 ? 25.572 -1.826 -6.994 1.00 59.62 152 TYR A N 1
ATOM 1221 C CA . TYR A 1 152 ? 24.482 -0.849 -6.933 1.00 59.62 152 TYR A CA 1
ATOM 1222 C C . TYR A 1 152 ? 24.577 0.241 -8.012 1.00 59.62 152 TYR A C 1
ATOM 1224 O O . TYR A 1 152 ? 23.596 0.948 -8.247 1.00 59.62 152 TYR A O 1
ATOM 1232 N N . ASN A 1 153 ? 25.740 0.398 -8.652 1.00 66.44 153 ASN A N 1
ATOM 1233 C CA . ASN A 1 153 ? 25.931 1.331 -9.759 1.00 66.44 153 ASN A CA 1
ATOM 1234 C C . ASN A 1 153 ? 25.689 0.687 -11.126 1.00 66.44 153 ASN A C 1
ATOM 1236 O O . ASN A 1 153 ? 25.679 1.406 -12.129 1.00 66.44 153 ASN A O 1
ATOM 1240 N N . HIS A 1 154 ? 25.504 -0.634 -11.178 1.00 75.50 154 HIS A N 1
ATOM 1241 C CA . HIS A 1 154 ? 25.201 -1.320 -12.418 1.00 75.50 154 HIS A CA 1
ATOM 1242 C C . HIS A 1 154 ? 23.808 -0.924 -12.913 1.00 75.50 154 HIS A C 1
ATOM 1244 O O . HIS A 1 154 ? 22.845 -0.853 -12.154 1.00 75.50 154 HIS A O 1
ATOM 1250 N N . ILE A 1 155 ? 23.714 -0.641 -14.208 1.00 79.19 155 ILE A N 1
ATOM 1251 C CA . ILE A 1 155 ? 22.464 -0.367 -14.908 1.00 79.19 155 ILE A CA 1
ATOM 1252 C C . ILE A 1 155 ? 22.518 -1.198 -16.180 1.00 79.19 155 ILE A C 1
ATOM 1254 O O . ILE A 1 155 ? 23.508 -1.145 -16.907 1.00 79.19 155 ILE A O 1
ATOM 1258 N N . SER A 1 156 ? 21.446 -1.929 -16.456 1.00 78.81 156 SER A N 1
ATOM 1259 C CA . SER A 1 156 ? 21.350 -2.779 -17.630 1.00 78.81 156 SER A CA 1
ATOM 1260 C C . SER A 1 156 ? 21.506 -1.975 -18.918 1.00 78.81 156 SER A C 1
ATOM 1262 O O . SER A 1 156 ? 20.923 -0.895 -19.092 1.00 78.81 156 SER A O 1
ATOM 1264 N N . ASP A 1 157 ? 22.225 -2.563 -19.874 1.00 77.44 157 ASP A N 1
ATOM 1265 C CA . ASP A 1 157 ? 22.377 -2.012 -21.224 1.00 77.44 157 ASP A CA 1
ATOM 1266 C C . ASP A 1 157 ? 21.020 -1.755 -21.881 1.00 77.44 157 ASP A C 1
ATOM 1268 O O . ASP A 1 157 ? 20.847 -0.799 -22.637 1.00 77.44 157 ASP A O 1
ATOM 1272 N N . TYR A 1 158 ? 20.024 -2.579 -21.554 1.00 75.94 158 TYR A N 1
ATOM 1273 C CA . TYR A 1 158 ? 18.661 -2.395 -22.021 1.00 75.94 158 TYR A CA 1
ATOM 1274 C C . TYR A 1 158 ? 18.027 -1.109 -21.478 1.00 75.94 158 TYR A C 1
ATOM 1276 O O . TYR A 1 158 ? 17.471 -0.336 -22.264 1.00 75.94 158 TYR A O 1
ATOM 1284 N N . CYS A 1 159 ? 18.119 -0.839 -20.169 1.00 80.25 159 CYS A N 1
ATOM 1285 C CA . CYS A 1 159 ? 17.590 0.406 -19.612 1.00 80.25 159 CYS A CA 1
ATOM 1286 C C . CYS A 1 159 ? 18.264 1.610 -20.281 1.00 80.25 159 CYS A C 1
ATOM 1288 O O . CYS A 1 159 ? 17.590 2.526 -20.759 1.00 80.25 159 CYS A O 1
ATOM 1290 N N . ILE A 1 160 ? 19.594 1.566 -20.398 1.00 83.31 160 ILE A N 1
ATOM 1291 C CA . ILE A 1 160 ? 20.384 2.623 -21.032 1.00 83.31 160 ILE A CA 1
ATOM 1292 C C . ILE A 1 160 ? 19.948 2.845 -22.483 1.00 83.31 160 ILE A C 1
ATOM 1294 O O . ILE A 1 160 ? 19.732 3.987 -22.886 1.00 83.31 160 ILE A O 1
ATOM 1298 N N . LYS A 1 161 ? 19.779 1.769 -23.256 1.00 81.31 161 LYS A N 1
ATOM 1299 C CA . LYS A 1 161 ? 19.424 1.832 -24.677 1.00 81.31 161 LYS A CA 1
ATOM 1300 C C . LYS A 1 161 ? 18.031 2.415 -24.924 1.00 81.31 161 LYS A C 1
ATOM 1302 O O . LYS A 1 161 ? 17.852 3.117 -25.914 1.00 81.31 161 LYS A O 1
ATOM 1307 N N . ASN A 1 162 ? 17.060 2.131 -24.057 1.00 79.31 162 ASN A N 1
ATOM 1308 C CA . ASN A 1 162 ? 15.668 2.547 -24.269 1.00 79.31 162 ASN A CA 1
ATOM 1309 C C . ASN A 1 162 ? 15.315 3.873 -23.586 1.00 79.31 162 ASN A C 1
ATOM 1311 O O . ASN A 1 162 ? 14.528 4.645 -24.127 1.00 79.31 162 ASN A O 1
ATOM 1315 N N . PHE A 1 163 ? 15.900 4.159 -22.420 1.00 81.44 163 PHE A N 1
ATOM 1316 C CA . PHE A 1 163 ? 15.511 5.309 -21.594 1.00 81.44 163 PHE A CA 1
ATOM 1317 C C . PHE A 1 163 ? 16.651 6.309 -21.361 1.00 81.44 163 PHE A C 1
ATOM 1319 O O . PHE A 1 163 ? 16.398 7.452 -20.974 1.00 81.44 163 PHE A O 1
ATOM 1326 N N . GLY A 1 164 ? 17.897 5.918 -21.631 1.00 85.06 164 GLY A N 1
ATOM 1327 C CA . GLY A 1 164 ? 19.083 6.744 -21.428 1.00 85.06 164 GLY A CA 1
ATOM 1328 C C . GLY A 1 164 ? 19.639 6.681 -20.002 1.00 85.06 164 GLY A C 1
ATOM 1329 O O . GLY A 1 164 ? 18.912 6.542 -19.017 1.00 85.06 164 GLY A O 1
ATOM 1330 N N . ILE A 1 165 ? 20.961 6.852 -19.895 1.00 85.62 165 ILE A N 1
ATOM 1331 C CA . ILE A 1 165 ? 21.738 6.709 -18.648 1.00 85.62 165 ILE A CA 1
ATOM 1332 C C . ILE A 1 165 ? 21.174 7.567 -17.510 1.00 85.62 165 ILE A C 1
ATOM 1334 O O . ILE A 1 165 ? 20.950 7.066 -16.409 1.00 85.62 165 ILE A O 1
ATOM 1338 N N . ASN A 1 166 ? 20.913 8.852 -17.766 1.00 85.62 166 ASN A N 1
ATOM 1339 C CA . ASN A 1 166 ? 20.479 9.781 -16.720 1.00 85.62 166 ASN A CA 1
ATOM 1340 C C . ASN A 1 166 ? 19.110 9.402 -16.139 1.00 85.62 166 ASN A C 1
ATOM 1342 O O . ASN A 1 166 ? 18.926 9.463 -14.924 1.00 85.62 166 ASN A O 1
ATOM 1346 N N . LYS A 1 167 ? 18.159 8.970 -16.983 1.00 83.62 167 LYS A N 1
ATOM 1347 C CA . LYS A 1 167 ? 16.836 8.535 -16.512 1.00 83.62 167 LYS A CA 1
ATOM 1348 C C . LYS A 1 167 ? 16.943 7.257 -15.684 1.00 83.62 167 LYS A C 1
ATOM 1350 O O . LYS A 1 167 ? 16.399 7.218 -14.585 1.00 83.62 167 LYS A O 1
ATOM 1355 N N . CYS A 1 168 ? 17.689 6.259 -16.160 1.00 84.44 168 CYS A N 1
ATOM 1356 C CA . CYS A 1 168 ? 17.887 5.004 -15.431 1.00 84.44 168 CYS A CA 1
ATOM 1357 C C . CYS A 1 168 ? 18.590 5.216 -14.085 1.00 84.44 168 CYS A C 1
ATOM 1359 O O . CYS A 1 168 ? 18.178 4.644 -13.079 1.00 84.44 168 CYS A O 1
ATOM 1361 N N . LYS A 1 169 ? 19.601 6.093 -14.030 1.00 85.25 169 LYS A N 1
ATOM 1362 C CA . LYS A 1 169 ? 20.302 6.423 -12.783 1.00 85.25 169 LYS A CA 1
ATOM 1363 C C . LYS A 1 169 ? 19.377 7.097 -11.769 1.00 85.25 169 LYS A C 1
ATOM 1365 O O . LYS A 1 169 ? 19.363 6.710 -10.603 1.00 85.25 169 LYS A O 1
ATOM 1370 N N . ASN A 1 170 ? 18.576 8.067 -12.211 1.00 86.31 170 ASN A N 1
ATOM 1371 C CA . ASN A 1 170 ? 17.597 8.729 -11.347 1.00 86.31 170 ASN A CA 1
ATOM 1372 C C . ASN A 1 170 ? 16.521 7.752 -10.855 1.00 86.31 170 ASN A C 1
ATOM 1374 O O . ASN A 1 170 ? 16.138 7.800 -9.687 1.00 86.31 170 ASN A O 1
ATOM 1378 N N . LEU A 1 171 ? 16.067 6.844 -11.724 1.00 85.75 171 LEU A N 1
ATOM 1379 C CA . LEU A 1 171 ? 15.105 5.805 -11.370 1.00 85.75 171 LEU A CA 1
ATOM 1380 C C . LEU A 1 171 ? 15.678 4.850 -10.312 1.00 85.75 171 LEU A C 1
ATOM 1382 O O . LEU A 1 171 ? 14.996 4.573 -9.330 1.00 85.75 171 LEU A O 1
ATOM 1386 N N . ASN A 1 172 ? 16.941 4.433 -10.446 1.00 85.38 172 ASN A N 1
ATOM 1387 C CA . ASN A 1 172 ? 17.616 3.573 -9.468 1.00 85.38 172 ASN A CA 1
ATOM 1388 C C . ASN A 1 172 ? 17.680 4.213 -8.076 1.00 85.38 172 ASN A C 1
ATOM 1390 O O . ASN A 1 172 ? 17.267 3.618 -7.081 1.00 85.38 172 ASN A O 1
ATOM 1394 N N . VAL A 1 173 ? 18.115 5.475 -8.013 1.00 86.25 173 VAL A N 1
ATOM 1395 C CA . VAL A 1 173 ? 18.146 6.238 -6.755 1.00 86.25 173 VAL A CA 1
ATOM 1396 C C . VAL A 1 173 ? 16.742 6.371 -6.165 1.00 86.25 173 VAL A C 1
ATOM 1398 O O . VAL A 1 173 ? 16.552 6.177 -4.967 1.00 86.25 173 VAL A O 1
ATOM 1401 N N . SER A 1 174 ? 15.745 6.673 -6.996 1.00 89.12 174 SER A N 1
ATOM 1402 C CA . SER A 1 174 ? 14.367 6.840 -6.542 1.00 89.12 174 SER A CA 1
ATOM 1403 C C . SER A 1 174 ? 13.76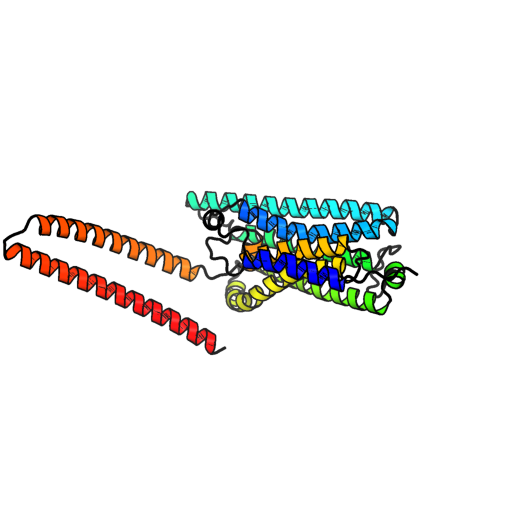9 5.539 -5.986 1.00 89.12 174 SER A C 1
ATOM 1405 O O . SER A 1 174 ? 13.127 5.591 -4.938 1.00 89.12 174 SER A O 1
ATOM 1407 N N . ILE A 1 175 ? 14.029 4.389 -6.620 1.00 87.50 175 ILE A N 1
ATOM 1408 C CA . ILE A 1 175 ? 13.592 3.063 -6.148 1.00 87.50 175 ILE A CA 1
ATOM 1409 C C . ILE A 1 175 ? 14.203 2.782 -4.779 1.00 87.50 175 ILE A C 1
ATOM 1411 O O . ILE A 1 175 ? 13.482 2.426 -3.846 1.00 87.50 175 ILE A O 1
ATOM 1415 N N . LEU A 1 176 ? 15.512 3.004 -4.632 1.00 86.06 176 LEU A N 1
ATOM 1416 C CA . LEU A 1 176 ? 16.192 2.828 -3.353 1.00 86.06 176 LEU A CA 1
ATOM 1417 C C . LEU A 1 176 ? 15.560 3.705 -2.270 1.00 86.06 176 LEU A C 1
ATOM 1419 O O . LEU A 1 176 ? 15.204 3.189 -1.219 1.00 86.06 176 LEU A O 1
ATOM 1423 N N . VAL A 1 177 ? 15.344 4.998 -2.522 1.00 88.56 177 VAL A N 1
ATOM 1424 C CA . VAL A 1 177 ? 14.756 5.900 -1.517 1.00 88.56 177 VAL A CA 1
ATOM 1425 C C . VAL A 1 177 ? 13.346 5.460 -1.112 1.00 88.56 177 VAL A C 1
ATOM 1427 O O . VAL A 1 177 ? 13.072 5.331 0.082 1.00 88.56 177 VAL A O 1
ATOM 1430 N N . VAL A 1 178 ? 12.459 5.209 -2.081 1.00 89.75 178 VAL A N 1
ATOM 1431 C CA . VAL A 1 178 ? 11.045 4.893 -1.814 1.00 89.75 178 VAL A CA 1
ATOM 1432 C C . VAL A 1 178 ? 10.903 3.575 -1.054 1.00 89.75 178 VAL A C 1
ATOM 1434 O O . VAL A 1 178 ? 10.209 3.516 -0.036 1.00 89.75 178 VAL A O 1
ATOM 1437 N N . TYR A 1 179 ? 11.575 2.515 -1.506 1.00 89.94 179 TYR A N 1
ATOM 1438 C CA . TYR A 1 179 ? 11.413 1.197 -0.895 1.00 89.94 179 TYR A CA 1
ATOM 1439 C C . TYR A 1 179 ? 12.245 1.020 0.377 1.00 89.94 179 TYR A C 1
ATOM 1441 O O . TYR A 1 179 ? 11.799 0.322 1.286 1.00 89.94 179 TYR A O 1
ATOM 1449 N N . TYR A 1 180 ? 13.399 1.685 0.507 1.00 89.25 180 TYR A N 1
ATOM 1450 C CA . TYR A 1 180 ? 14.176 1.660 1.750 1.00 89.25 180 TYR A CA 1
ATOM 1451 C C . TYR A 1 180 ? 13.465 2.414 2.879 1.00 89.25 180 TYR A C 1
ATOM 1453 O O . TYR A 1 180 ? 13.463 1.953 4.022 1.00 89.25 180 TYR A O 1
ATOM 1461 N N . PHE A 1 181 ? 12.780 3.519 2.558 1.00 91.94 181 PHE A N 1
ATOM 1462 C CA . PHE A 1 181 ? 11.862 4.178 3.489 1.00 91.94 181 PHE A CA 1
ATOM 1463 C C . PHE A 1 181 ? 10.783 3.207 3.993 1.00 91.94 181 PHE A C 1
ATOM 1465 O O . PHE A 1 181 ? 10.602 3.064 5.205 1.00 91.94 181 PHE A O 1
ATOM 1472 N N . GLY A 1 182 ? 10.121 2.493 3.074 1.00 90.81 182 GLY A N 1
ATOM 1473 C CA . GLY A 1 182 ? 9.142 1.462 3.421 1.00 90.81 182 GLY A CA 1
ATOM 1474 C C . GLY A 1 182 ? 9.744 0.374 4.312 1.00 90.81 182 GLY A C 1
ATOM 1475 O O . GLY A 1 182 ? 9.215 0.089 5.382 1.00 90.81 182 GLY A O 1
ATOM 1476 N N . PHE A 1 183 ? 10.901 -0.172 3.938 1.00 89.12 183 PHE A N 1
ATOM 1477 C CA . PHE A 1 183 ? 11.603 -1.208 4.697 1.00 89.12 183 PHE A CA 1
ATOM 1478 C C . PHE A 1 183 ? 11.904 -0.789 6.145 1.00 89.12 183 PHE A C 1
ATOM 1480 O O . PHE A 1 183 ? 11.572 -1.525 7.077 1.00 89.12 183 PHE A O 1
ATOM 1487 N N . ILE A 1 184 ? 12.472 0.405 6.353 1.00 90.19 184 ILE A N 1
ATOM 1488 C CA . ILE A 1 184 ? 12.760 0.934 7.697 1.00 90.19 184 ILE A CA 1
ATOM 1489 C C . ILE A 1 184 ? 11.471 1.089 8.504 1.00 90.19 184 ILE A C 1
ATOM 1491 O O . ILE A 1 184 ? 11.418 0.674 9.665 1.00 90.19 184 ILE A O 1
ATOM 1495 N N . LEU A 1 185 ? 10.426 1.662 7.900 1.00 91.38 185 LEU A N 1
ATOM 1496 C CA . LEU A 1 185 ? 9.142 1.855 8.567 1.00 91.38 185 LEU A CA 1
ATOM 1497 C C . LEU A 1 185 ? 8.531 0.513 8.992 1.00 91.38 185 LEU A C 1
ATOM 1499 O O . LEU A 1 185 ? 8.065 0.374 10.122 1.00 91.38 185 LEU A O 1
ATOM 1503 N N . MET A 1 186 ? 8.584 -0.494 8.119 1.00 89.94 186 MET A N 1
ATOM 1504 C CA . MET A 1 186 ? 8.065 -1.833 8.392 1.00 89.94 186 MET A CA 1
ATOM 1505 C C . MET A 1 186 ? 8.857 -2.566 9.473 1.00 89.94 186 MET A C 1
ATOM 1507 O O . MET A 1 186 ? 8.249 -3.204 10.337 1.00 89.94 186 MET A O 1
ATOM 1511 N N . LEU A 1 187 ? 10.189 -2.450 9.478 1.00 86.81 187 LEU A N 1
ATOM 1512 C CA . LEU A 1 187 ? 11.027 -2.984 10.553 1.00 86.81 187 LEU A CA 1
ATOM 1513 C C . LEU A 1 187 ? 10.692 -2.334 11.893 1.00 86.81 187 LEU A C 1
ATOM 1515 O O . LEU A 1 187 ? 10.505 -3.040 12.883 1.00 86.81 187 LEU A O 1
ATOM 1519 N N . TYR A 1 188 ? 10.565 -1.007 11.919 1.00 87.12 188 TYR A N 1
ATOM 1520 C CA . TYR A 1 188 ? 10.191 -0.275 13.123 1.00 87.12 188 TYR A CA 1
ATOM 1521 C C . TYR A 1 188 ? 8.815 -0.717 13.645 1.00 87.12 188 TYR A C 1
ATOM 1523 O O . TYR A 1 188 ? 8.673 -1.047 14.824 1.00 87.12 188 TYR A O 1
ATOM 1531 N N . CYS A 1 189 ? 7.808 -0.775 12.770 1.00 85.44 189 CYS A N 1
ATOM 1532 C CA . CYS A 1 189 ? 6.456 -1.211 13.114 1.00 85.44 189 CYS A CA 1
ATOM 1533 C C . CYS A 1 189 ? 6.419 -2.662 13.619 1.00 85.44 189 CYS A C 1
ATOM 1535 O O . CYS A 1 189 ? 5.764 -2.947 14.622 1.00 85.44 189 CYS A O 1
ATOM 1537 N N . SER A 1 190 ? 7.164 -3.564 12.976 1.00 83.31 190 SER A N 1
ATOM 1538 C CA . SER A 1 190 ? 7.250 -4.974 13.374 1.00 83.31 190 SER A CA 1
ATOM 1539 C C . SER A 1 190 ? 7.941 -5.134 14.727 1.00 83.31 190 SER A C 1
ATOM 1541 O O . SER A 1 190 ? 7.417 -5.813 15.608 1.00 83.31 190 SER A O 1
ATOM 1543 N N . PHE A 1 191 ? 9.081 -4.461 14.926 1.00 82.50 191 PHE A N 1
ATOM 1544 C CA . PHE A 1 191 ? 9.789 -4.431 16.206 1.00 82.50 191 PHE A CA 1
ATOM 1545 C C . PHE A 1 191 ? 8.861 -3.928 17.312 1.00 82.50 191 PHE A C 1
ATOM 1547 O O . PHE A 1 191 ? 8.681 -4.586 18.334 1.00 82.50 191 PHE A O 1
ATOM 1554 N N . ARG A 1 192 ? 8.182 -2.804 17.078 1.00 79.44 192 ARG A N 1
ATOM 1555 C CA . ARG A 1 192 ? 7.214 -2.259 18.026 1.00 79.44 192 ARG A CA 1
ATOM 1556 C C . ARG A 1 192 ? 6.093 -3.245 18.355 1.00 79.44 192 ARG A C 1
ATOM 1558 O O . ARG A 1 192 ? 5.770 -3.399 19.526 1.00 79.44 192 ARG A O 1
ATOM 1565 N N . SER A 1 193 ? 5.517 -3.908 17.353 1.00 78.06 193 SER A N 1
ATOM 1566 C CA . SER A 1 193 ? 4.434 -4.874 17.563 1.00 78.06 193 SER A CA 1
ATOM 1567 C C . SER A 1 193 ? 4.880 -6.079 18.396 1.00 78.06 193 SER A C 1
ATOM 1569 O O . SER A 1 193 ? 4.093 -6.599 19.178 1.00 78.06 193 SER A O 1
ATOM 1571 N N . ILE A 1 194 ? 6.134 -6.518 18.250 1.00 78.69 194 ILE A N 1
ATOM 1572 C CA . ILE A 1 194 ? 6.701 -7.642 19.012 1.00 78.69 194 ILE A CA 1
ATOM 1573 C C . ILE A 1 194 ? 6.988 -7.241 20.464 1.00 78.69 194 ILE A C 1
ATOM 1575 O O . ILE A 1 194 ? 6.765 -8.030 21.381 1.00 78.69 194 ILE A O 1
ATOM 1579 N N . PHE A 1 195 ? 7.478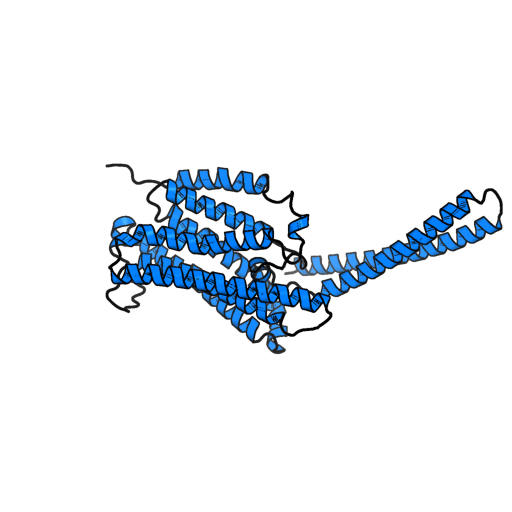 -6.020 20.684 1.00 76.94 195 PHE A N 1
ATOM 1580 C CA . PHE A 1 195 ? 7.915 -5.544 21.998 1.00 76.94 195 PHE A CA 1
ATOM 1581 C C . PHE A 1 195 ? 6.895 -4.634 22.707 1.00 76.94 195 PHE A C 1
ATOM 1583 O O . PHE A 1 195 ? 7.237 -3.973 23.691 1.00 76.94 195 PHE A O 1
ATOM 1590 N N . SER A 1 196 ? 5.638 -4.619 22.255 1.00 70.75 196 SER A N 1
ATOM 1591 C CA . SER A 1 196 ? 4.562 -3.771 22.794 1.00 70.75 196 SER A CA 1
ATOM 1592 C C . SER A 1 196 ? 4.254 -4.027 24.277 1.00 70.75 196 SER A C 1
ATOM 1594 O O . SER A 1 196 ? 3.733 -3.152 24.966 1.00 70.75 196 SER A O 1
ATOM 1596 N N . GLU A 1 197 ? 4.612 -5.197 24.818 1.00 70.00 197 GLU A N 1
ATOM 1597 C CA . GLU A 1 197 ? 4.410 -5.533 26.235 1.00 70.00 197 GLU A CA 1
ATOM 1598 C C . GLU A 1 197 ? 5.367 -4.791 27.187 1.00 70.00 197 GLU A C 1
ATOM 1600 O O . GLU A 1 197 ? 5.080 -4.686 28.380 1.00 70.00 197 GLU A O 1
ATOM 1605 N N . ASN A 1 198 ? 6.464 -4.224 26.680 1.00 75.44 198 ASN A N 1
ATOM 1606 C CA . ASN A 1 198 ? 7.465 -3.540 27.495 1.00 75.44 198 ASN A CA 1
ATOM 1607 C C . ASN A 1 198 ? 6.989 -2.132 27.917 1.00 75.44 198 ASN A C 1
ATOM 1609 O O . ASN A 1 198 ? 6.668 -1.293 27.075 1.00 75.44 198 ASN A O 1
ATOM 1613 N N . GLU A 1 199 ? 6.977 -1.835 29.222 1.00 72.88 199 GLU A N 1
ATOM 1614 C CA . GLU A 1 199 ? 6.482 -0.554 29.761 1.00 72.88 199 GLU A CA 1
ATOM 1615 C C . GLU A 1 199 ? 7.224 0.680 29.229 1.00 72.88 199 GLU A C 1
ATOM 1617 O O . GLU A 1 199 ? 6.618 1.740 29.046 1.00 72.88 199 GLU A O 1
ATOM 1622 N N . ILE A 1 200 ? 8.524 0.550 28.952 1.00 74.50 200 ILE A N 1
ATOM 1623 C CA . ILE A 1 200 ? 9.335 1.636 28.387 1.00 74.50 200 ILE A CA 1
ATOM 1624 C C . ILE A 1 200 ? 8.849 1.961 26.970 1.00 74.50 200 ILE A C 1
ATOM 1626 O O . ILE A 1 200 ? 8.676 3.129 26.614 1.00 74.50 200 ILE A O 1
ATOM 1630 N N . ILE A 1 201 ? 8.555 0.922 26.186 1.00 71.19 201 ILE A N 1
ATOM 1631 C CA . ILE A 1 201 ? 8.065 1.051 24.813 1.00 71.19 201 ILE A CA 1
ATOM 1632 C C . ILE A 1 201 ? 6.653 1.636 24.811 1.00 71.19 201 ILE A C 1
ATOM 1634 O O . ILE A 1 201 ? 6.405 2.549 24.035 1.00 71.19 201 ILE A O 1
ATOM 1638 N N . LYS A 1 202 ? 5.777 1.248 25.748 1.00 68.19 202 LYS A N 1
ATOM 1639 C CA . LYS A 1 202 ? 4.432 1.843 25.900 1.00 68.19 202 LYS A CA 1
ATOM 1640 C C . LYS A 1 202 ? 4.444 3.345 26.199 1.00 68.19 202 LYS A C 1
ATOM 1642 O O . LYS A 1 202 ? 3.530 4.071 25.803 1.00 68.19 202 LYS A O 1
ATOM 1647 N N . LYS A 1 203 ? 5.447 3.842 26.933 1.00 68.94 203 LYS A N 1
ATOM 1648 C CA . LYS A 1 203 ? 5.603 5.290 27.175 1.00 68.94 203 LYS A CA 1
ATOM 1649 C C . LYS A 1 203 ? 6.074 6.021 25.919 1.00 68.94 203 LYS A C 1
ATOM 1651 O O . LYS A 1 203 ? 5.534 7.079 25.608 1.00 68.94 203 LYS A O 1
ATOM 1656 N N . LEU A 1 204 ? 7.032 5.445 25.194 1.00 69.69 204 LEU A N 1
ATOM 1657 C CA . LEU A 1 204 ? 7.553 6.008 23.945 1.00 69.69 204 LEU A CA 1
ATOM 1658 C C . LEU A 1 204 ? 6.511 5.961 22.810 1.00 69.69 204 LEU A C 1
ATOM 1660 O O . LEU A 1 204 ? 6.443 6.862 21.980 1.00 69.69 204 LEU A O 1
ATOM 1664 N N . GLU A 1 205 ? 5.652 4.944 22.826 1.00 69.25 205 GLU A N 1
ATOM 1665 C CA . GLU A 1 205 ? 4.616 4.651 21.837 1.00 69.25 205 GLU A CA 1
ATOM 1666 C C . GLU A 1 205 ? 3.607 5.786 21.640 1.00 69.25 205 GLU A C 1
ATOM 1668 O O . GLU A 1 205 ? 3.223 6.082 20.508 1.00 69.25 205 GLU A O 1
ATOM 1673 N N . ARG A 1 206 ? 3.192 6.454 22.722 1.00 65.25 206 ARG A N 1
ATOM 1674 C CA . ARG A 1 206 ? 2.253 7.582 22.625 1.00 65.25 206 ARG A CA 1
ATOM 1675 C C . ARG A 1 206 ? 2.837 8.748 21.832 1.00 65.25 206 ARG A C 1
ATOM 1677 O O . ARG A 1 206 ? 2.126 9.354 21.040 1.00 65.25 206 ARG A O 1
ATOM 1684 N N . PHE A 1 207 ? 4.127 9.018 22.007 1.00 65.69 207 PHE A N 1
ATOM 1685 C CA . PHE A 1 207 ? 4.822 10.081 21.288 1.00 65.69 207 PHE A CA 1
ATOM 1686 C C . PHE A 1 207 ? 5.104 9.686 19.832 1.00 65.69 207 PHE A C 1
ATOM 1688 O O . PHE A 1 207 ? 4.892 10.475 18.915 1.00 65.69 207 PHE A O 1
ATOM 1695 N N . THR A 1 208 ? 5.534 8.445 19.591 1.00 72.06 208 THR A N 1
ATOM 1696 C CA . THR A 1 208 ? 5.899 8.002 18.239 1.00 72.06 208 THR A CA 1
ATOM 1697 C C . THR A 1 208 ? 4.691 7.742 17.344 1.00 72.06 208 THR A C 1
ATOM 1699 O O . THR A 1 208 ? 4.798 7.928 16.135 1.00 72.06 208 THR A O 1
ATOM 1702 N N . ASN A 1 209 ? 3.525 7.384 17.893 1.00 72.00 209 ASN A N 1
ATOM 1703 C CA . ASN A 1 209 ? 2.296 7.172 17.118 1.00 72.00 209 ASN A CA 1
ATOM 1704 C C . ASN A 1 209 ? 1.889 8.372 16.264 1.00 72.00 209 ASN A C 1
ATOM 1706 O O . ASN A 1 209 ? 1.444 8.185 15.130 1.00 72.00 209 ASN A O 1
ATOM 1710 N N . TYR A 1 210 ? 2.077 9.584 16.789 1.00 71.56 210 TYR A N 1
ATOM 1711 C CA . TYR A 1 210 ? 1.748 10.818 16.084 1.00 71.56 210 TYR A CA 1
ATOM 1712 C C . TYR A 1 210 ? 2.543 10.962 14.780 1.00 71.56 210 TYR A C 1
ATOM 1714 O O . TYR A 1 210 ? 1.977 11.296 13.744 1.00 71.56 210 TYR A O 1
ATOM 1722 N N . PHE A 1 211 ? 3.834 10.620 14.806 1.00 77.75 211 PHE A N 1
ATOM 1723 C CA . PHE A 1 211 ? 4.713 10.681 13.637 1.00 77.75 211 PHE A CA 1
ATOM 1724 C C . PHE A 1 211 ? 4.597 9.446 12.741 1.00 77.75 211 PHE A C 1
ATOM 1726 O O . PHE A 1 211 ? 4.662 9.554 11.523 1.00 77.75 211 PHE A O 1
ATOM 1733 N N . ILE A 1 212 ? 4.395 8.259 13.314 1.00 84.38 212 ILE A N 1
ATOM 1734 C CA . ILE A 1 212 ? 4.324 7.004 12.551 1.00 84.38 212 ILE A CA 1
ATOM 1735 C C . ILE A 1 212 ? 3.065 6.951 11.688 1.00 84.38 212 ILE A C 1
ATOM 1737 O O . ILE A 1 212 ? 3.117 6.460 10.563 1.00 84.38 212 ILE A O 1
ATOM 1741 N N . LYS A 1 213 ? 1.935 7.465 12.183 1.00 83.75 213 LYS A N 1
ATOM 1742 C CA . LYS A 1 213 ? 0.669 7.442 11.445 1.00 83.75 213 LYS A CA 1
ATOM 1743 C C . LYS A 1 213 ? 0.778 8.080 10.047 1.00 83.75 213 LYS A C 1
ATOM 1745 O O . LYS A 1 213 ? 0.497 7.364 9.085 1.00 83.75 213 LYS A O 1
ATOM 1750 N N . PRO A 1 214 ? 1.206 9.347 9.878 1.00 85.00 214 PRO A N 1
ATOM 1751 C CA . PRO A 1 214 ? 1.364 9.940 8.551 1.00 85.00 214 PRO A CA 1
ATOM 1752 C C . PRO A 1 214 ? 2.423 9.217 7.709 1.00 85.00 214 PRO A C 1
ATOM 1754 O O . PRO A 1 214 ? 2.245 9.096 6.501 1.00 85.00 214 PRO A O 1
ATOM 1757 N N . LEU A 1 215 ? 3.477 8.660 8.318 1.00 89.44 215 LEU A N 1
ATOM 1758 C CA . LEU A 1 215 ? 4.477 7.874 7.585 1.00 89.44 215 LEU A CA 1
ATOM 1759 C C . LEU A 1 215 ? 3.896 6.580 6.996 1.00 89.44 215 LEU A C 1
ATOM 1761 O O . LEU A 1 215 ? 4.231 6.233 5.868 1.00 89.44 215 LEU A O 1
ATOM 1765 N N . ARG A 1 216 ? 2.987 5.893 7.703 1.00 89.94 216 ARG A N 1
ATOM 1766 C CA . ARG A 1 216 ? 2.270 4.716 7.170 1.00 89.94 216 ARG A CA 1
ATOM 1767 C C . ARG A 1 216 ? 1.376 5.084 5.993 1.00 89.94 216 ARG A C 1
ATOM 1769 O O . ARG A 1 216 ? 1.361 4.366 4.998 1.00 89.94 216 ARG A O 1
ATOM 1776 N N . TRP A 1 217 ? 0.694 6.224 6.074 1.00 88.75 217 TRP A N 1
ATOM 1777 C CA . TRP A 1 217 ? -0.073 6.766 4.951 1.00 88.75 217 TRP A CA 1
ATOM 1778 C C . TRP A 1 217 ? 0.821 7.056 3.748 1.00 88.75 217 TRP A C 1
ATOM 1780 O O . TRP A 1 217 ? 0.554 6.558 2.657 1.00 88.75 217 TRP A O 1
ATOM 1790 N N . LEU A 1 218 ? 1.918 7.788 3.953 1.00 89.00 218 LEU A N 1
ATOM 1791 C CA . LEU A 1 218 ? 2.891 8.076 2.899 1.00 89.00 218 LEU A CA 1
ATOM 1792 C C . LEU A 1 218 ? 3.464 6.798 2.285 1.00 89.00 218 LEU A C 1
ATOM 1794 O O . LEU A 1 218 ? 3.636 6.737 1.070 1.00 89.00 218 LEU A O 1
ATOM 1798 N N . HIS A 1 219 ? 3.715 5.767 3.092 1.00 91.38 219 HIS A N 1
ATOM 1799 C CA . HIS A 1 219 ? 4.195 4.481 2.604 1.00 91.38 219 HIS A CA 1
ATOM 1800 C C . HIS A 1 219 ? 3.190 3.812 1.658 1.00 91.38 219 HIS A C 1
ATOM 1802 O O . HIS A 1 219 ? 3.562 3.500 0.529 1.00 91.38 219 HIS A O 1
ATOM 1808 N N . VAL A 1 220 ? 1.919 3.652 2.051 1.00 90.31 220 VAL A N 1
ATOM 1809 C CA . VAL A 1 220 ? 0.907 3.025 1.176 1.00 90.31 220 VAL A CA 1
ATOM 1810 C C . VAL A 1 220 ? 0.660 3.864 -0.077 1.00 90.31 220 VAL A C 1
ATOM 1812 O O . VAL A 1 220 ? 0.618 3.319 -1.176 1.00 90.31 220 VAL A O 1
ATOM 1815 N N . ILE A 1 221 ? 0.555 5.190 0.063 1.00 88.44 221 ILE A N 1
ATOM 1816 C CA . ILE A 1 221 ? 0.409 6.104 -1.080 1.00 88.44 221 ILE A CA 1
ATOM 1817 C C . ILE A 1 221 ? 1.572 5.910 -2.057 1.00 88.44 221 ILE A C 1
ATOM 1819 O O . ILE A 1 221 ? 1.349 5.781 -3.260 1.00 88.44 221 ILE A O 1
ATOM 1823 N N . SER A 1 222 ? 2.801 5.821 -1.543 1.00 89.31 222 SER A N 1
ATOM 1824 C CA . SER A 1 222 ? 3.982 5.556 -2.365 1.00 89.31 222 SER A CA 1
ATOM 1825 C C . SER A 1 222 ? 3.886 4.191 -3.047 1.00 89.31 222 SER A C 1
ATOM 1827 O O . SER A 1 222 ? 4.133 4.114 -4.243 1.00 89.31 222 SER A O 1
ATOM 1829 N N . MET A 1 223 ? 3.449 3.134 -2.353 1.00 89.69 223 MET A N 1
ATOM 1830 C CA . MET A 1 223 ? 3.271 1.807 -2.962 1.00 89.69 223 MET A CA 1
ATOM 1831 C C . MET A 1 223 ? 2.196 1.756 -4.059 1.00 89.69 223 MET A C 1
ATOM 1833 O O . MET A 1 223 ? 2.260 0.874 -4.907 1.00 89.69 223 MET A O 1
ATOM 1837 N N . ILE A 1 224 ? 1.225 2.673 -4.075 1.00 88.62 224 ILE A N 1
ATOM 1838 C CA . ILE A 1 224 ? 0.195 2.736 -5.127 1.00 88.62 224 ILE A CA 1
ATOM 1839 C C . ILE A 1 224 ? 0.653 3.623 -6.289 1.00 88.62 224 ILE A C 1
ATOM 1841 O O . ILE A 1 224 ? 0.592 3.216 -7.449 1.00 88.62 224 ILE A O 1
ATOM 1845 N N . ILE A 1 225 ? 1.099 4.843 -5.982 1.00 88.00 225 ILE A N 1
ATOM 1846 C CA . ILE A 1 225 ? 1.380 5.876 -6.985 1.00 88.00 225 ILE A CA 1
ATOM 1847 C C . ILE A 1 225 ? 2.715 5.620 -7.681 1.00 88.00 225 ILE A C 1
ATOM 1849 O O . ILE A 1 225 ? 2.818 5.757 -8.900 1.00 88.00 225 ILE A O 1
ATOM 1853 N N . TYR A 1 226 ? 3.750 5.250 -6.928 1.00 89.50 226 TYR A N 1
ATOM 1854 C CA . TYR A 1 226 ? 5.098 5.134 -7.474 1.00 89.50 226 TYR A CA 1
ATOM 1855 C C . TYR A 1 226 ? 5.209 4.043 -8.555 1.00 89.50 226 TYR A C 1
ATOM 1857 O O . TYR A 1 226 ? 5.709 4.350 -9.641 1.00 89.50 226 TYR A O 1
ATOM 1865 N N . PRO A 1 227 ? 4.662 2.825 -8.361 1.00 89.00 227 PRO A N 1
ATOM 1866 C CA . PRO A 1 227 ? 4.599 1.824 -9.426 1.00 89.00 227 PRO A CA 1
ATOM 1867 C C . PRO A 1 227 ? 3.849 2.284 -10.679 1.00 89.00 227 PRO A C 1
ATOM 1869 O O . PRO A 1 227 ? 4.259 1.955 -11.794 1.00 89.00 227 PRO A O 1
ATOM 1872 N N . ALA A 1 228 ? 2.785 3.079 -10.527 1.00 86.94 228 ALA A N 1
ATOM 1873 C CA . ALA A 1 228 ? 2.036 3.627 -11.654 1.00 86.94 228 ALA A CA 1
ATOM 1874 C C . ALA A 1 228 ? 2.858 4.658 -12.442 1.00 86.94 228 ALA A C 1
ATOM 1876 O O . ALA A 1 228 ? 2.858 4.626 -13.671 1.00 86.94 228 ALA A O 1
ATOM 1877 N N . ILE A 1 229 ? 3.618 5.517 -11.754 1.00 85.56 229 ILE A N 1
ATOM 1878 C CA . ILE A 1 229 ? 4.543 6.463 -12.395 1.00 85.56 229 ILE A CA 1
ATOM 1879 C C . ILE A 1 229 ? 5.631 5.708 -13.157 1.00 85.56 229 ILE A C 1
ATOM 1881 O O . ILE A 1 229 ? 5.889 6.020 -14.318 1.00 85.56 229 ILE A O 1
ATOM 1885 N N . ILE A 1 230 ? 6.258 4.701 -12.543 1.00 86.12 230 ILE A N 1
ATOM 1886 C CA . ILE A 1 230 ? 7.301 3.938 -13.233 1.00 86.12 230 ILE A CA 1
ATOM 1887 C C . ILE A 1 230 ? 6.705 3.236 -14.450 1.00 86.12 230 ILE A C 1
ATOM 1889 O O . ILE A 1 230 ? 7.120 3.519 -15.571 1.00 86.12 230 ILE A O 1
ATOM 1893 N N . SER A 1 231 ? 5.717 2.368 -14.229 1.00 84.88 231 SER A N 1
ATOM 1894 C CA . SER A 1 231 ? 5.182 1.460 -15.253 1.00 84.88 231 SER A CA 1
ATOM 1895 C C . SER A 1 231 ? 4.402 2.198 -16.336 1.00 84.88 231 SER A C 1
ATOM 1897 O O . SER A 1 231 ? 4.518 1.879 -17.511 1.00 84.88 231 SER A O 1
ATOM 1899 N N . GLY A 1 232 ? 3.596 3.185 -15.944 1.00 82.31 232 GLY A N 1
ATOM 1900 C CA . GLY A 1 232 ? 2.662 3.879 -16.826 1.00 82.31 232 GLY A CA 1
ATOM 1901 C C . GLY A 1 232 ? 3.227 5.130 -17.488 1.00 82.31 232 GLY A C 1
ATOM 1902 O O . GLY A 1 232 ? 2.799 5.454 -18.594 1.00 82.31 232 GLY A O 1
ATOM 1903 N N . TYR A 1 233 ? 4.175 5.823 -16.851 1.00 81.38 233 TYR A N 1
ATOM 1904 C CA . TYR A 1 233 ? 4.701 7.097 -17.354 1.00 81.38 233 TYR A CA 1
ATOM 1905 C C . TYR A 1 233 ? 6.175 7.028 -17.763 1.00 81.38 233 TYR A C 1
ATOM 1907 O O . TYR A 1 233 ? 6.543 7.556 -18.806 1.00 81.38 233 TYR A O 1
ATOM 1915 N N . LEU A 1 234 ? 7.042 6.385 -16.978 1.00 80.31 234 LEU A N 1
ATOM 1916 C CA . LEU A 1 234 ? 8.480 6.400 -17.270 1.00 80.31 234 LEU A CA 1
ATOM 1917 C C . LEU A 1 234 ? 8.903 5.341 -18.287 1.00 80.31 234 LEU A C 1
ATOM 1919 O O . LEU A 1 234 ? 9.740 5.642 -19.138 1.00 80.31 234 LEU A O 1
ATOM 1923 N N . ILE A 1 235 ? 8.363 4.123 -18.182 1.00 77.88 235 ILE A N 1
ATOM 1924 C CA . ILE A 1 235 ? 8.797 2.989 -19.016 1.00 77.88 235 ILE A CA 1
ATOM 1925 C C . ILE A 1 235 ? 7.764 2.547 -20.055 1.00 77.88 235 ILE A C 1
ATOM 1927 O O . ILE A 1 235 ? 8.109 1.774 -20.948 1.00 77.88 235 ILE A O 1
ATOM 1931 N N . SER A 1 236 ? 6.518 3.021 -19.949 1.00 79.88 236 SER A N 1
ATOM 1932 C CA . SER A 1 236 ? 5.444 2.638 -20.868 1.00 79.88 236 SER A CA 1
ATOM 1933 C C . SER A 1 236 ? 5.790 3.010 -22.305 1.00 79.88 236 SER A C 1
ATOM 1935 O O . SER A 1 236 ? 6.189 4.137 -22.601 1.00 79.88 236 SER A O 1
ATOM 1937 N N . THR A 1 237 ? 5.577 2.066 -23.216 1.00 77.12 237 THR A N 1
ATOM 1938 C CA . THR A 1 237 ? 5.800 2.255 -24.656 1.00 77.12 237 THR A CA 1
ATOM 1939 C C . THR A 1 237 ? 4.500 2.376 -25.449 1.00 77.12 237 THR A C 1
ATOM 1941 O O . THR A 1 237 ? 4.543 2.572 -26.664 1.00 77.12 237 THR A O 1
ATOM 1944 N N . ASN A 1 238 ? 3.338 2.258 -24.795 1.00 81.25 238 ASN A N 1
ATOM 1945 C CA . ASN A 1 238 ? 2.044 2.299 -25.466 1.00 81.25 238 ASN A CA 1
ATOM 1946 C C . ASN A 1 238 ? 0.919 2.886 -24.588 1.00 81.25 238 ASN A C 1
ATOM 1948 O O . ASN A 1 238 ? 0.955 2.847 -23.357 1.00 81.25 238 ASN A O 1
ATOM 1952 N N . SER A 1 239 ? -0.126 3.372 -25.261 1.00 80.75 239 SER A N 1
ATOM 1953 C CA . SER A 1 239 ? -1.311 3.991 -24.646 1.00 80.75 239 SER A CA 1
ATOM 1954 C C . SER A 1 239 ? -2.049 3.078 -23.664 1.00 80.75 239 SER A C 1
ATOM 1956 O O . SER A 1 239 ? -2.538 3.520 -22.624 1.00 80.75 239 SER A O 1
ATOM 1958 N N . ILE A 1 240 ? -2.129 1.785 -23.984 1.00 82.81 240 ILE A N 1
ATOM 1959 C CA . ILE A 1 240 ? -2.900 0.808 -23.214 1.00 82.81 240 ILE A CA 1
ATOM 1960 C C . ILE A 1 240 ? -2.245 0.582 -21.846 1.00 82.81 240 ILE A C 1
ATOM 1962 O O . ILE A 1 240 ? -2.933 0.681 -20.832 1.00 82.81 240 ILE A O 1
ATOM 1966 N N . THR A 1 241 ? -0.929 0.354 -21.797 1.00 81.25 241 THR A N 1
ATOM 1967 C CA . THR A 1 241 ? -0.165 0.172 -20.553 1.00 81.25 241 THR A CA 1
ATOM 1968 C C . THR A 1 241 ? -0.301 1.402 -19.652 1.00 81.25 241 THR A C 1
ATOM 1970 O O . THR A 1 241 ? -0.605 1.259 -18.467 1.00 81.25 241 THR A O 1
ATOM 1973 N N . THR A 1 242 ? -0.175 2.616 -20.203 1.00 82.75 242 THR A N 1
ATOM 1974 C CA . THR A 1 242 ? -0.349 3.868 -19.444 1.00 82.75 242 THR A CA 1
ATOM 1975 C C . THR A 1 242 ? -1.757 3.992 -18.859 1.00 82.75 242 THR A C 1
ATOM 1977 O O . THR A 1 242 ? -1.905 4.239 -17.662 1.00 82.75 242 THR A O 1
ATOM 1980 N N . LYS A 1 243 ? -2.798 3.766 -19.670 1.00 80.88 243 LYS A N 1
ATOM 1981 C CA . LYS A 1 243 ? -4.203 3.838 -19.231 1.00 80.88 243 LYS A CA 1
ATOM 1982 C C . LYS A 1 243 ? -4.532 2.806 -18.161 1.00 80.88 243 LYS A C 1
ATOM 1984 O O . LYS A 1 243 ? -5.162 3.143 -17.163 1.00 80.88 243 LYS A O 1
ATOM 1989 N N . ILE A 1 244 ? -4.087 1.561 -18.340 1.00 83.06 244 ILE A N 1
ATOM 1990 C CA . ILE A 1 244 ? -4.279 0.501 -17.344 1.00 83.06 244 ILE A CA 1
ATOM 1991 C C . ILE A 1 244 ? -3.573 0.880 -16.043 1.00 83.06 244 ILE A C 1
ATOM 1993 O O . ILE A 1 244 ? -4.180 0.790 -14.977 1.00 83.06 244 ILE A O 1
ATOM 1997 N N . ALA A 1 245 ? -2.327 1.352 -16.123 1.00 84.19 245 ALA A N 1
ATOM 1998 C CA . ALA A 1 245 ? -1.554 1.695 -14.943 1.00 84.19 245 ALA A CA 1
ATOM 1999 C C . ALA A 1 245 ? -2.209 2.829 -14.138 1.00 84.19 245 ALA A C 1
ATOM 2001 O O . ALA A 1 245 ? -2.492 2.671 -12.953 1.00 84.19 245 ALA A O 1
ATOM 2002 N N . PHE A 1 246 ? -2.533 3.953 -14.776 1.00 83.31 246 PHE A N 1
ATOM 2003 C CA . PHE A 1 246 ? -3.177 5.066 -14.075 1.00 83.31 246 PHE A CA 1
ATOM 2004 C C . PHE A 1 246 ? -4.636 4.783 -13.697 1.00 83.31 246 PHE A C 1
ATOM 2006 O O . PHE A 1 246 ? -5.116 5.324 -12.699 1.00 83.31 246 PHE A O 1
ATOM 2013 N N . GLY A 1 247 ? -5.326 3.896 -14.418 1.00 79.94 247 GLY A N 1
ATOM 2014 C CA . GLY A 1 247 ? -6.650 3.402 -14.046 1.00 79.94 247 GLY A CA 1
ATOM 2015 C C . GLY A 1 247 ? -6.619 2.612 -12.737 1.00 79.94 247 GLY A C 1
ATOM 2016 O O . GLY A 1 247 ? -7.352 2.940 -11.805 1.00 79.94 247 GLY A O 1
ATOM 2017 N N . ILE A 1 248 ? -5.717 1.630 -12.622 1.00 84.31 248 ILE A N 1
ATOM 2018 C CA . ILE A 1 248 ? -5.513 0.861 -11.385 1.00 84.31 248 ILE A CA 1
ATOM 2019 C C . ILE A 1 248 ? -5.120 1.800 -10.239 1.00 84.31 248 ILE A C 1
ATOM 2021 O O . ILE A 1 248 ? -5.713 1.731 -9.164 1.00 84.31 248 ILE A O 1
ATOM 2025 N N . CYS A 1 249 ? -4.180 2.720 -10.479 1.00 85.06 249 CYS A N 1
ATOM 2026 C CA . CYS A 1 249 ? -3.744 3.707 -9.491 1.00 85.06 249 CYS A CA 1
ATOM 2027 C C . CYS A 1 249 ? -4.920 4.528 -8.962 1.00 85.06 249 CYS A C 1
ATOM 2029 O O . CYS A 1 249 ? -5.073 4.679 -7.754 1.00 85.06 249 CYS A O 1
ATOM 2031 N N . SER A 1 250 ? -5.768 5.027 -9.862 1.00 80.31 250 SER A N 1
ATOM 2032 C CA . SER A 1 250 ? -6.919 5.865 -9.524 1.00 80.31 250 SER A CA 1
ATOM 2033 C C . SER A 1 250 ? -7.952 5.110 -8.688 1.00 80.31 250 SER A C 1
ATOM 2035 O O . SER A 1 250 ? -8.454 5.635 -7.690 1.00 80.31 250 SER A O 1
ATOM 2037 N N . ILE A 1 251 ? -8.243 3.859 -9.058 1.00 80.94 251 ILE A N 1
ATOM 2038 C CA . ILE A 1 251 ? -9.181 3.006 -8.322 1.00 80.94 251 ILE A CA 1
ATOM 2039 C C . ILE A 1 251 ? -8.618 2.702 -6.929 1.00 80.94 251 ILE A C 1
ATOM 2041 O O . ILE A 1 251 ? -9.297 2.962 -5.937 1.00 80.94 251 ILE A O 1
ATOM 2045 N N . SER A 1 252 ? -7.378 2.209 -6.830 1.00 84.50 252 SER A N 1
ATOM 2046 C CA . SER A 1 252 ? -6.751 1.882 -5.542 1.00 84.50 252 SER A CA 1
ATOM 2047 C C . SER A 1 252 ? -6.589 3.103 -4.643 1.00 84.50 252 SER A C 1
ATOM 2049 O O . SER A 1 252 ? -6.835 3.004 -3.445 1.00 84.50 252 SER A O 1
ATOM 2051 N N . PHE A 1 253 ? -6.221 4.260 -5.199 1.00 81.06 253 PHE A N 1
ATOM 2052 C CA . PHE A 1 253 ? -6.092 5.494 -4.429 1.00 81.06 253 PHE A CA 1
ATOM 2053 C C . PHE A 1 253 ? -7.444 5.963 -3.889 1.00 81.06 253 PHE A C 1
ATOM 2055 O O . PHE A 1 253 ? -7.536 6.342 -2.727 1.00 81.06 253 PHE A O 1
ATOM 2062 N N . THR A 1 254 ? -8.512 5.861 -4.685 1.00 75.75 254 THR A N 1
ATOM 2063 C CA . THR A 1 254 ? -9.866 6.165 -4.203 1.00 75.75 254 THR A CA 1
ATOM 2064 C C . THR A 1 254 ? -10.240 5.244 -3.039 1.00 75.75 254 THR A C 1
ATOM 2066 O O . THR A 1 254 ? -10.736 5.725 -2.025 1.00 75.75 254 THR A O 1
ATOM 2069 N N . ARG A 1 255 ? -9.951 3.936 -3.137 1.00 79.38 255 ARG A N 1
ATOM 2070 C CA . ARG A 1 255 ? -10.187 2.989 -2.027 1.00 79.38 255 ARG A CA 1
ATOM 2071 C C . ARG A 1 255 ? -9.399 3.345 -0.787 1.00 79.38 255 ARG A C 1
ATOM 2073 O O . ARG A 1 255 ? -9.942 3.334 0.307 1.00 79.38 255 ARG A O 1
ATOM 2080 N N . LEU A 1 256 ? -8.143 3.727 -0.966 1.00 81.06 256 LEU A N 1
ATOM 2081 C CA . LEU A 1 256 ? -7.301 4.168 0.129 1.00 81.06 256 LEU A CA 1
ATOM 2082 C C . LEU A 1 256 ? -7.866 5.420 0.825 1.00 81.06 256 LEU A C 1
ATOM 2084 O O . LEU A 1 256 ? -7.850 5.487 2.050 1.00 81.06 256 LEU A O 1
ATOM 2088 N N . VAL A 1 257 ? -8.388 6.393 0.070 1.00 75.06 257 VAL A N 1
ATOM 2089 C CA . VAL A 1 257 ? -9.017 7.604 0.631 1.00 75.06 257 VAL A CA 1
ATOM 2090 C C . VAL A 1 257 ? -10.271 7.268 1.439 1.00 75.06 257 VAL A C 1
ATOM 2092 O O . VAL A 1 257 ? -10.508 7.907 2.461 1.00 75.06 257 VAL A O 1
ATOM 2095 N N . GLU A 1 258 ? -11.040 6.245 1.050 1.00 73.31 258 GLU A N 1
ATOM 2096 C CA . GLU A 1 258 ? -12.193 5.785 1.840 1.00 73.31 258 GLU A CA 1
ATOM 2097 C C . GLU A 1 258 ? -11.795 5.266 3.232 1.00 73.31 258 GLU A C 1
ATOM 2099 O O . GLU A 1 258 ? -12.651 5.255 4.106 1.00 73.31 258 GLU A O 1
ATOM 2104 N N . HIS A 1 259 ? -10.524 4.901 3.448 1.00 73.69 259 HIS A N 1
ATOM 2105 C CA . HIS A 1 259 ? -9.986 4.484 4.749 1.00 73.69 259 HIS A CA 1
ATOM 2106 C C . HIS A 1 259 ? -9.425 5.642 5.596 1.00 73.69 259 HIS A C 1
ATOM 2108 O O . HIS A 1 259 ? -8.872 5.441 6.692 1.00 73.69 259 HIS A O 1
ATOM 2114 N N . PHE A 1 260 ? -9.492 6.876 5.079 1.00 68.56 260 PHE A N 1
ATOM 2115 C CA . PHE A 1 260 ? -8.950 8.049 5.751 1.00 68.56 260 PHE A CA 1
ATOM 2116 C C . PHE A 1 260 ? -9.842 8.450 6.920 1.00 68.56 260 PHE A C 1
ATOM 2118 O O . PHE A 1 260 ? -10.950 8.947 6.745 1.00 68.56 260 PHE A O 1
ATOM 2125 N N . GLY A 1 261 ? -9.326 8.267 8.135 1.00 58.34 261 GLY A N 1
ATOM 2126 C CA . GLY A 1 261 ? -10.072 8.599 9.344 1.00 58.34 261 GLY A CA 1
ATOM 2127 C C . GLY A 1 261 ? -11.120 7.560 9.743 1.00 58.34 261 GLY A C 1
ATOM 2128 O O . GLY A 1 261 ? -11.998 7.916 10.527 1.00 58.34 261 GLY A O 1
ATOM 2129 N N . ASP A 1 262 ? -11.012 6.311 9.260 1.00 66.12 262 ASP A N 1
ATOM 2130 C CA . ASP A 1 262 ? -11.853 5.197 9.720 1.00 66.12 262 ASP A CA 1
ATOM 2131 C C . ASP A 1 262 ? -11.952 5.191 11.248 1.00 66.12 262 ASP A C 1
ATOM 2133 O O . ASP A 1 262 ? -10.944 5.143 11.968 1.00 66.12 262 ASP A O 1
ATOM 2137 N N . GLY A 1 263 ? -13.189 5.245 11.741 1.00 56.41 263 GLY A N 1
ATOM 2138 C CA . GLY A 1 263 ? -13.473 5.136 13.164 1.00 56.41 263 GLY A CA 1
ATOM 2139 C C . GLY A 1 263 ? -13.178 3.722 13.679 1.00 56.41 263 GLY A C 1
ATOM 2140 O O . GLY A 1 263 ? -13.131 2.774 12.899 1.00 56.41 263 GLY A O 1
ATOM 2141 N N . PRO A 1 264 ? -13.047 3.520 15.000 1.00 53.16 264 PRO A N 1
ATOM 2142 C CA . PRO A 1 264 ? -12.678 2.228 15.593 1.00 53.16 264 PRO A CA 1
ATOM 2143 C C . PRO A 1 264 ? -13.652 1.074 15.289 1.00 53.16 264 PRO A C 1
ATOM 2145 O O . PRO A 1 264 ? -13.303 -0.084 15.497 1.00 53.16 264 PRO A O 1
ATOM 2148 N N . GLU A 1 265 ? -14.866 1.362 14.814 1.00 51.50 265 GLU A N 1
ATOM 2149 C CA . GLU A 1 265 ? -15.836 0.351 14.366 1.00 51.50 265 GLU A CA 1
ATOM 2150 C C . GLU A 1 265 ? -15.595 -0.124 12.923 1.00 51.50 265 GLU A C 1
ATOM 2152 O O . GLU A 1 265 ? -16.017 -1.220 12.557 1.00 51.50 265 GLU A O 1
ATOM 2157 N N . GLU A 1 266 ? -14.870 0.664 12.127 1.00 58.69 266 GLU A N 1
ATOM 2158 C CA . GLU A 1 266 ? -14.564 0.428 10.712 1.00 58.69 266 GLU A CA 1
ATOM 2159 C C . GLU A 1 266 ? -13.138 -0.145 10.517 1.00 58.69 266 GLU A C 1
ATOM 2161 O O . GLU A 1 266 ? -12.827 -0.688 9.456 1.00 58.69 266 GLU A O 1
ATOM 2166 N N . VAL A 1 267 ? -12.298 -0.157 11.571 1.00 59.19 267 VAL A N 1
ATOM 2167 C CA . VAL A 1 267 ? -10.936 -0.745 11.597 1.00 59.19 267 VAL A CA 1
ATOM 2168 C C . VAL A 1 267 ? -10.967 -2.282 11.623 1.00 59.19 267 VAL A C 1
ATOM 2170 O O . VAL A 1 267 ? -10.576 -2.929 12.596 1.00 59.19 267 VAL A O 1
ATOM 2173 N N . ASN A 1 268 ? -11.437 -2.906 10.546 1.00 70.38 268 ASN A N 1
ATOM 2174 C CA . ASN A 1 268 ? -11.477 -4.371 10.438 1.00 70.38 26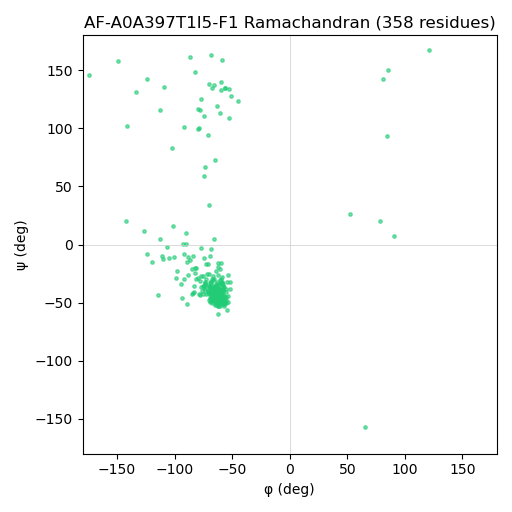8 ASN A CA 1
ATOM 2175 C C . ASN A 1 268 ? -10.743 -4.946 9.224 1.00 70.38 268 ASN A C 1
ATOM 2177 O O . ASN A 1 268 ? -10.570 -6.161 9.143 1.00 70.38 268 ASN A O 1
ATOM 2181 N N . THR A 1 269 ? -10.289 -4.095 8.311 1.00 82.19 269 THR A N 1
ATOM 2182 C CA . THR A 1 269 ? -9.453 -4.479 7.168 1.00 82.19 269 THR A CA 1
ATOM 2183 C C . THR A 1 269 ? -7.982 -4.494 7.536 1.00 82.19 269 THR A C 1
ATOM 2185 O O . THR A 1 269 ? -7.561 -3.861 8.509 1.00 82.19 269 THR A O 1
ATOM 2188 N N . ALA A 1 270 ? -7.176 -5.186 6.733 1.00 86.31 270 ALA A N 1
ATOM 2189 C CA . ALA A 1 270 ? -5.732 -5.153 6.910 1.00 86.31 270 ALA A CA 1
ATOM 2190 C C . ALA A 1 270 ? -5.201 -3.731 6.686 1.00 86.31 270 ALA A C 1
ATOM 2192 O O . ALA A 1 270 ? -4.341 -3.277 7.443 1.00 86.31 270 ALA A O 1
ATOM 2193 N N . ILE A 1 271 ? -5.739 -3.000 5.701 1.00 87.00 271 ILE A N 1
ATOM 2194 C CA . ILE A 1 271 ? -5.289 -1.638 5.423 1.00 87.00 271 ILE A CA 1
ATOM 2195 C C . ILE A 1 271 ? -5.670 -0.654 6.535 1.00 87.00 271 ILE A C 1
ATOM 2197 O O . ILE A 1 271 ? -4.820 0.119 6.973 1.00 87.00 271 ILE A O 1
ATOM 2201 N N . SER A 1 272 ? -6.886 -0.720 7.083 1.00 83.06 272 SER A N 1
ATOM 2202 C CA . SER A 1 272 ? -7.293 0.170 8.176 1.00 83.06 272 SER A CA 1
ATOM 2203 C C . SER A 1 272 ? -6.552 -0.162 9.460 1.00 83.06 272 SER A C 1
ATOM 2205 O O . SER A 1 272 ? -6.166 0.756 10.181 1.00 83.06 272 SER A O 1
ATOM 2207 N N . VAL A 1 273 ? -6.291 -1.447 9.736 1.00 83.94 273 VAL A N 1
ATOM 2208 C CA . VAL A 1 273 ? -5.421 -1.855 10.849 1.00 83.94 273 VAL A CA 1
ATOM 2209 C C . VAL A 1 273 ? -4.033 -1.251 10.664 1.00 83.94 273 VAL A C 1
ATOM 2211 O O . VAL A 1 273 ? -3.535 -0.596 11.577 1.00 83.94 273 VAL A O 1
ATOM 2214 N N . TYR A 1 274 ? -3.437 -1.375 9.474 1.00 87.12 274 TYR A N 1
ATOM 2215 C CA . TYR A 1 274 ? -2.128 -0.789 9.192 1.00 87.12 274 TYR A CA 1
ATOM 2216 C C . TYR A 1 274 ? -2.119 0.728 9.402 1.00 87.12 274 TYR A C 1
ATOM 2218 O O . TYR A 1 274 ? -1.239 1.248 10.079 1.00 87.12 274 TYR A O 1
ATOM 2226 N N . LEU A 1 275 ? -3.097 1.450 8.855 1.00 84.56 275 LEU A N 1
ATOM 2227 C CA . LEU A 1 275 ? -3.110 2.913 8.834 1.00 84.56 275 LEU A CA 1
ATOM 2228 C C . LEU A 1 275 ? -3.515 3.529 10.181 1.00 84.56 275 LEU A C 1
ATOM 2230 O O . LEU A 1 275 ? -2.953 4.553 10.590 1.00 84.56 275 LEU A O 1
ATOM 2234 N N . ASN A 1 276 ? -4.449 2.898 10.896 1.00 76.06 276 ASN A N 1
ATOM 2235 C CA . ASN A 1 276 ? -5.119 3.472 12.065 1.00 76.06 276 ASN A CA 1
ATOM 2236 C C . ASN A 1 276 ? -4.781 2.786 13.401 1.00 76.06 276 ASN A C 1
ATOM 2238 O O . ASN A 1 276 ? -5.313 3.202 14.430 1.00 76.06 276 ASN A O 1
ATOM 2242 N N . GLN A 1 277 ? -3.855 1.816 13.443 1.00 71.19 277 GLN A N 1
ATOM 2243 C CA . GLN A 1 277 ? -3.399 1.232 14.715 1.00 71.19 277 GLN A CA 1
ATOM 2244 C C . GLN A 1 277 ? -2.944 2.327 15.694 1.00 71.19 277 GLN A C 1
ATOM 2246 O O . GLN A 1 277 ? -2.162 3.207 15.314 1.00 71.19 277 GLN A O 1
ATOM 2251 N N . GLY A 1 278 ? -3.389 2.236 16.950 1.00 58.31 278 GLY A N 1
ATOM 2252 C CA . GLY A 1 278 ? -3.007 3.160 18.020 1.00 58.31 278 GLY A CA 1
ATOM 2253 C C . GLY A 1 278 ? -3.911 4.387 18.188 1.00 58.31 278 GLY A C 1
ATOM 2254 O O . GLY A 1 278 ? -3.572 5.251 18.991 1.00 58.31 278 GLY A O 1
ATOM 2255 N N . SER A 1 279 ? -5.048 4.487 17.484 1.00 51.88 279 SER A N 1
ATOM 2256 C CA . SER A 1 279 ? -6.086 5.469 17.830 1.00 51.88 279 SER A CA 1
ATOM 2257 C C . SER A 1 279 ? -6.645 5.160 19.225 1.00 51.88 279 SER A C 1
ATOM 2259 O O . SER A 1 279 ? -7.164 4.068 19.455 1.00 51.88 279 SER A O 1
ATOM 2261 N N . ASP A 1 280 ? -6.495 6.100 20.156 1.00 45.34 280 ASP A N 1
ATOM 2262 C CA . ASP A 1 280 ? -6.737 5.922 21.590 1.00 45.34 280 ASP A CA 1
ATOM 2263 C C . ASP A 1 280 ? -8.130 5.336 21.913 1.00 45.34 280 ASP A C 1
ATOM 2265 O O . ASP A 1 280 ? -9.158 6.011 21.864 1.00 45.34 280 ASP A O 1
ATOM 2269 N N . ASN A 1 281 ? -8.152 4.073 22.351 1.00 44.34 281 ASN A N 1
ATOM 2270 C CA . ASN A 1 281 ? -9.330 3.379 22.896 1.00 44.34 281 ASN A CA 1
ATOM 2271 C C . ASN A 1 281 ? -9.782 3.937 24.265 1.00 44.34 281 ASN A C 1
ATOM 2273 O O . ASN A 1 281 ? -10.794 3.503 24.818 1.00 44.34 281 ASN A O 1
ATOM 2277 N N . LYS A 1 282 ? -9.043 4.894 24.843 1.00 38.50 282 LYS A N 1
ATOM 2278 C CA . LYS A 1 282 ? -9.337 5.468 26.164 1.00 38.50 282 LYS A CA 1
ATOM 2279 C C . LYS A 1 282 ? -10.630 6.289 26.168 1.00 38.50 282 LYS A C 1
ATOM 2281 O O . LYS A 1 282 ? -11.379 6.236 27.141 1.00 38.50 282 LYS A O 1
ATOM 2286 N N . TYR A 1 283 ? -10.916 6.983 25.067 1.00 42.19 283 TYR A N 1
ATOM 2287 C CA . TYR A 1 283 ? -12.146 7.759 24.909 1.00 42.19 283 TYR A CA 1
ATOM 2288 C C . TYR A 1 283 ? -13.330 6.891 24.485 1.00 42.19 283 TYR A C 1
ATOM 2290 O O . TYR A 1 283 ? -14.455 7.222 24.827 1.00 42.19 283 TYR A O 1
ATOM 2298 N N . LYS A 1 284 ? -13.099 5.736 23.844 1.00 43.53 284 LYS A N 1
ATOM 2299 C CA . LYS A 1 284 ? -14.160 4.775 23.498 1.00 43.53 284 LYS A CA 1
ATOM 2300 C C . LYS A 1 284 ? -14.860 4.234 24.745 1.00 43.53 284 LYS A C 1
ATOM 2302 O O . LYS A 1 284 ? -16.075 4.312 24.832 1.00 43.53 284 LYS A O 1
ATOM 2307 N N . GLY A 1 285 ? -14.098 3.799 25.752 1.00 46.34 285 GLY A N 1
ATOM 2308 C CA . GLY A 1 285 ? -14.678 3.313 27.010 1.00 46.34 285 GLY A CA 1
ATOM 2309 C C . GLY A 1 285 ? -15.393 4.399 27.824 1.00 46.34 285 GLY A C 1
ATOM 2310 O O . GLY A 1 285 ? -16.312 4.092 28.575 1.00 46.34 285 GLY A O 1
ATOM 2311 N N . GLN A 1 286 ? -14.998 5.668 27.677 1.00 44.59 286 GLN A N 1
ATOM 2312 C CA . GLN A 1 286 ? -15.696 6.793 28.307 1.00 44.59 286 GLN A CA 1
ATOM 2313 C C . GLN A 1 286 ? -16.958 7.179 27.528 1.00 44.59 286 GLN A C 1
ATOM 2315 O O . GLN A 1 286 ? -17.996 7.361 28.148 1.00 44.59 286 GLN A O 1
ATOM 2320 N N . ILE A 1 287 ? -16.896 7.228 26.195 1.00 44.84 287 ILE A N 1
ATOM 2321 C CA . ILE A 1 287 ? -18.021 7.559 25.311 1.00 44.84 287 ILE A CA 1
ATOM 2322 C C . ILE A 1 287 ? -19.081 6.455 25.322 1.00 44.84 287 ILE A C 1
ATOM 2324 O O . ILE A 1 287 ? -20.258 6.779 25.399 1.00 44.84 287 ILE A O 1
ATOM 2328 N N . GLU A 1 288 ? -18.710 5.172 25.304 1.00 49.69 288 GLU A N 1
ATOM 2329 C CA . GLU A 1 288 ? -19.659 4.051 25.422 1.00 49.69 288 GLU A CA 1
ATOM 2330 C C . GLU A 1 288 ? -20.391 4.100 26.764 1.00 49.69 288 GLU A C 1
ATOM 2332 O O . GLU A 1 288 ? -21.616 4.016 26.802 1.00 49.69 288 GLU A O 1
ATOM 2337 N N . LYS A 1 289 ? -19.662 4.349 27.858 1.00 59.62 289 LYS A N 1
ATOM 2338 C CA . LYS A 1 289 ? -20.252 4.474 29.194 1.00 59.62 289 LYS A CA 1
ATOM 2339 C C . LYS A 1 289 ? -21.173 5.695 29.305 1.00 59.62 289 LYS A C 1
ATOM 2341 O O . LYS A 1 289 ? -22.263 5.586 29.858 1.00 59.62 289 LYS A O 1
ATOM 2346 N N . LEU A 1 290 ? -20.777 6.828 28.716 1.00 53.53 290 LEU A N 1
ATOM 2347 C CA . LEU A 1 290 ? -21.616 8.028 28.629 1.00 53.53 290 LEU A CA 1
ATOM 2348 C C . LEU A 1 290 ? -22.865 7.777 27.768 1.00 53.53 290 LEU A C 1
ATOM 2350 O O . LEU A 1 290 ? -23.961 8.198 28.118 1.00 53.53 290 LEU A O 1
ATOM 2354 N N . THR A 1 291 ? -22.719 7.049 26.660 1.00 50.03 291 THR A N 1
ATOM 2355 C CA . THR A 1 291 ? -23.815 6.710 25.742 1.00 50.03 291 THR A CA 1
ATOM 2356 C C . THR A 1 291 ? -24.823 5.777 26.413 1.00 50.03 291 THR A C 1
ATOM 2358 O O . THR A 1 291 ? -26.025 6.015 26.312 1.00 50.03 291 THR A O 1
ATOM 2361 N N . GLU A 1 292 ? -24.363 4.769 27.160 1.00 67.31 292 GLU A N 1
ATOM 2362 C CA . GLU A 1 292 ? -25.222 3.888 27.962 1.00 67.31 292 GLU A CA 1
ATOM 2363 C C . GLU A 1 292 ? -25.993 4.658 29.047 1.00 67.31 292 GLU A C 1
ATOM 2365 O O . GLU A 1 292 ? -27.192 4.427 29.249 1.00 67.31 292 GLU A O 1
ATOM 2370 N N . GLU A 1 293 ? -25.335 5.600 29.732 1.00 65.31 293 GLU A N 1
ATOM 2371 C CA . GLU A 1 293 ? -25.970 6.458 30.738 1.00 65.31 293 GLU A CA 1
ATOM 2372 C C . GLU A 1 293 ? -27.038 7.367 30.108 1.00 65.31 293 GLU A C 1
ATOM 2374 O O . GLU A 1 293 ? -28.181 7.401 30.583 1.00 65.31 293 GLU A O 1
ATOM 2379 N N . VAL A 1 294 ? -26.726 8.013 28.980 1.00 60.09 294 VAL A N 1
A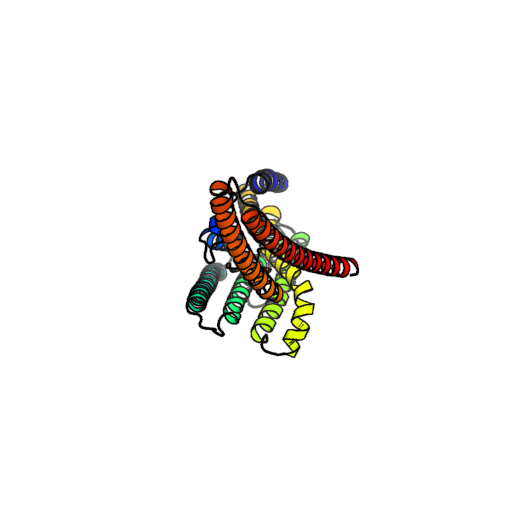TOM 2380 C CA . VAL A 1 294 ? -27.667 8.851 28.220 1.00 60.09 294 VAL A CA 1
ATOM 2381 C C . VAL A 1 294 ? -28.854 8.035 27.696 1.00 60.09 294 VAL A C 1
ATOM 2383 O O . VAL A 1 294 ? -30.003 8.487 27.773 1.00 60.09 294 VAL A O 1
ATOM 2386 N N . GLU A 1 295 ? -28.640 6.810 27.211 1.00 62.72 295 GLU A N 1
ATOM 2387 C CA . GLU A 1 295 ? -29.720 5.953 26.710 1.00 62.72 295 GLU A CA 1
ATOM 2388 C C . GLU A 1 295 ? -30.666 5.507 27.841 1.00 62.72 295 GLU A C 1
ATOM 2390 O O . GLU A 1 295 ? -31.894 5.476 27.675 1.00 62.72 295 GLU A O 1
ATOM 2395 N N . LYS A 1 296 ? -30.114 5.215 29.027 1.00 74.31 296 LYS A N 1
ATOM 2396 C CA . LYS A 1 296 ? -30.884 4.857 30.227 1.00 74.31 296 LYS A CA 1
ATOM 2397 C C . LYS A 1 296 ? -31.735 6.029 30.718 1.00 74.31 296 LYS A C 1
ATOM 2399 O O . LYS A 1 296 ? -32.921 5.839 31.013 1.00 74.31 296 LYS A O 1
ATOM 2404 N N . ILE A 1 297 ? -31.168 7.236 30.743 1.00 66.62 297 ILE A N 1
ATOM 2405 C CA . ILE A 1 297 ? -31.888 8.468 31.092 1.00 66.62 297 ILE A CA 1
ATOM 2406 C C . ILE A 1 297 ? -33.001 8.740 30.070 1.00 66.62 297 ILE A C 1
ATOM 2408 O O . ILE A 1 297 ? -34.158 8.934 30.448 1.00 66.62 297 ILE A O 1
ATOM 2412 N N . THR A 1 298 ? -32.703 8.628 28.774 1.00 57.59 298 THR A N 1
ATOM 2413 C CA . THR A 1 298 ? -33.672 8.830 27.683 1.00 57.59 298 THR A CA 1
ATOM 2414 C C . THR A 1 298 ? -34.867 7.872 27.778 1.00 57.59 298 THR A C 1
ATOM 2416 O O . THR A 1 298 ? -36.020 8.281 27.599 1.00 57.59 298 THR A O 1
ATOM 2419 N N . LYS A 1 299 ? -34.632 6.592 28.110 1.00 73.75 299 LYS A N 1
ATOM 2420 C CA . LYS A 1 299 ? -35.701 5.598 28.341 1.00 73.75 299 LYS A CA 1
ATOM 2421 C C . LYS A 1 299 ? -36.569 5.952 29.552 1.00 73.75 299 LYS A C 1
ATOM 2423 O O . LYS A 1 299 ? -37.793 5.807 29.477 1.00 73.75 299 LYS A O 1
ATOM 2428 N N . SER A 1 300 ? -35.961 6.435 30.638 1.00 70.25 300 SER A N 1
ATOM 2429 C CA . SER A 1 300 ? -36.687 6.893 31.830 1.00 70.25 300 SER A CA 1
ATOM 2430 C C . SER A 1 300 ? -37.602 8.078 31.506 1.00 70.25 300 SER A C 1
ATOM 2432 O O . SER A 1 300 ? -38.802 8.021 31.785 1.00 70.25 300 SER A O 1
ATOM 2434 N N . ILE A 1 301 ? -37.075 9.089 30.805 1.00 65.25 301 ILE A N 1
ATOM 2435 C CA . ILE A 1 301 ? -37.835 10.270 30.371 1.00 65.25 301 ILE A CA 1
ATOM 2436 C C . ILE A 1 301 ? -39.009 9.851 29.484 1.00 65.25 301 ILE A C 1
ATOM 2438 O O . ILE A 1 301 ? -40.148 10.189 29.792 1.00 65.25 301 ILE A O 1
ATOM 2442 N N . LYS A 1 302 ? -38.784 9.028 28.446 1.00 67.38 302 LYS A N 1
ATOM 2443 C CA . LYS A 1 302 ? -39.869 8.526 27.578 1.00 67.38 302 LYS A CA 1
ATOM 2444 C C . LYS A 1 302 ? -40.989 7.853 28.374 1.00 67.38 302 LYS A C 1
ATOM 2446 O O . LYS A 1 302 ? -42.166 8.106 28.109 1.00 67.38 302 LYS A O 1
ATOM 2451 N N . LYS A 1 303 ? -40.643 7.007 29.351 1.00 76.31 303 LYS A N 1
ATOM 2452 C CA . LYS A 1 303 ? -41.624 6.321 30.205 1.00 76.31 303 LYS A CA 1
ATOM 2453 C C . LYS A 1 303 ? -42.431 7.319 31.039 1.00 76.31 303 LYS A C 1
ATOM 2455 O O . LYS A 1 303 ? -43.657 7.216 31.081 1.00 76.31 303 LYS A O 1
ATOM 2460 N N . GLN A 1 304 ? -41.765 8.300 31.648 1.00 66.62 304 GLN A N 1
ATOM 2461 C CA . GLN A 1 304 ? -42.426 9.343 32.433 1.00 66.62 304 GLN A CA 1
ATOM 2462 C C . GLN A 1 304 ? -43.310 10.251 31.564 1.00 66.62 304 GLN A C 1
ATOM 2464 O O . GLN A 1 304 ? -44.446 10.528 31.942 1.00 66.62 304 GLN A O 1
ATOM 2469 N N . THR A 1 305 ? -42.865 10.646 30.367 1.00 63.38 305 THR A N 1
ATOM 2470 C CA . THR A 1 305 ? -43.660 11.451 29.425 1.00 63.38 305 THR A CA 1
ATOM 2471 C C . THR A 1 305 ? -44.926 10.721 28.971 1.00 63.38 305 THR A C 1
ATOM 2473 O O . THR A 1 305 ? -45.985 11.339 28.873 1.00 63.38 305 THR A O 1
ATOM 2476 N N . ILE A 1 306 ? -44.859 9.405 28.724 1.00 72.56 306 ILE A N 1
ATOM 2477 C CA . ILE A 1 306 ? -46.043 8.591 28.397 1.00 72.56 306 ILE A CA 1
ATOM 2478 C C . ILE A 1 306 ? -47.013 8.546 29.583 1.00 72.56 306 ILE A C 1
ATOM 2480 O O . ILE A 1 306 ? -48.223 8.671 29.391 1.00 72.56 306 ILE A O 1
ATOM 2484 N N . GLU A 1 307 ? -46.504 8.382 30.807 1.00 71.00 307 GLU A N 1
ATOM 2485 C CA . GLU A 1 307 ? -47.330 8.374 32.017 1.00 71.00 307 GLU A CA 1
ATOM 2486 C C . GLU A 1 307 ? -48.009 9.733 32.252 1.00 71.00 307 GLU A C 1
ATOM 2488 O O . GLU A 1 307 ? -49.187 9.780 32.601 1.00 71.00 307 GLU A O 1
ATOM 2493 N N . ILE A 1 308 ? -47.294 10.834 31.998 1.00 63.47 308 ILE A N 1
ATOM 2494 C CA . ILE A 1 308 ? -47.837 12.195 32.055 1.00 63.47 308 ILE A CA 1
ATOM 2495 C C . ILE A 1 308 ? -48.908 12.377 30.983 1.00 63.47 308 ILE A C 1
ATOM 2497 O O . ILE A 1 308 ? -50.020 12.728 31.341 1.00 63.47 308 ILE A O 1
ATOM 2501 N N . LYS A 1 309 ? -48.650 12.050 29.708 1.00 64.38 309 LYS A N 1
ATOM 2502 C CA . LYS A 1 309 ? -49.668 12.143 28.641 1.00 64.38 309 LYS A CA 1
ATOM 2503 C C . LYS A 1 309 ? -50.934 11.351 28.972 1.00 64.38 309 LYS A C 1
ATOM 2505 O O . LYS A 1 309 ? -52.036 11.845 28.751 1.00 64.38 309 LYS A O 1
ATOM 2510 N N . LYS A 1 310 ? -50.794 10.145 29.540 1.00 70.56 310 LYS A N 1
ATOM 2511 C CA . LYS A 1 310 ? -51.941 9.353 30.013 1.00 70.56 310 LYS A CA 1
ATOM 2512 C C . LYS A 1 310 ? -52.701 10.063 31.131 1.00 70.56 310 LYS A C 1
ATOM 2514 O O . LYS A 1 310 ? -53.922 10.078 31.090 1.00 70.56 310 LYS A O 1
ATOM 2519 N N . ARG A 1 311 ? -52.007 10.658 32.105 1.00 61.03 311 ARG A N 1
ATOM 2520 C CA . ARG A 1 311 ? -52.650 11.405 33.197 1.00 61.03 311 ARG A CA 1
ATOM 2521 C C . ARG A 1 311 ? -53.283 12.706 32.708 1.00 61.03 311 ARG A C 1
ATOM 2523 O O . ARG A 1 311 ? -54.425 12.947 33.054 1.00 61.03 311 ARG A O 1
ATOM 2530 N N . THR A 1 312 ? -52.618 13.481 31.856 1.00 53.50 312 THR A N 1
ATOM 2531 C CA . THR A 1 312 ? -53.142 14.728 31.277 1.00 53.50 312 THR A CA 1
ATOM 2532 C C . THR A 1 312 ? -54.402 14.490 30.445 1.00 53.50 312 THR A C 1
ATOM 2534 O O . THR A 1 312 ? -55.337 15.272 30.542 1.00 53.50 312 THR A O 1
ATOM 2537 N N . ASN A 1 313 ? -54.482 13.375 29.711 1.00 56.25 313 ASN A N 1
ATOM 2538 C CA . ASN A 1 313 ? -55.708 12.982 29.005 1.00 56.25 313 ASN A CA 1
ATOM 2539 C C . ASN A 1 313 ? -56.838 12.514 29.947 1.00 56.25 313 ASN A C 1
ATOM 2541 O O . ASN A 1 313 ? -57.984 12.434 29.516 1.00 56.25 313 ASN A O 1
ATOM 2545 N N . VAL A 1 314 ? -56.528 12.185 31.207 1.00 55.59 314 VAL A N 1
ATOM 2546 C CA . VAL A 1 314 ? -57.490 11.730 32.230 1.00 55.59 314 VAL A CA 1
ATOM 2547 C C . VAL A 1 314 ? -57.911 12.873 33.168 1.00 55.59 314 VAL A C 1
ATOM 2549 O O . VAL A 1 314 ? -59.036 12.873 33.656 1.00 55.59 314 VAL A O 1
ATOM 2552 N N . THR A 1 315 ? -57.059 13.873 33.404 1.00 45.12 315 THR A N 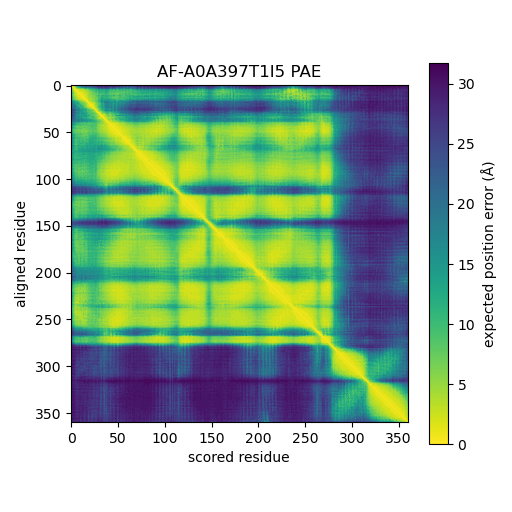1
ATOM 2553 C CA . THR A 1 315 ? -57.346 15.018 34.283 1.00 45.12 315 THR A CA 1
ATOM 2554 C C . THR A 1 315 ? -57.698 16.275 33.496 1.00 45.12 315 THR A C 1
ATOM 2556 O O . THR A 1 315 ? -56.885 17.186 33.364 1.00 45.12 315 THR A O 1
ATOM 2559 N N . ASN A 1 316 ? -58.964 16.368 33.097 1.00 52.56 316 ASN A N 1
ATOM 2560 C CA . ASN A 1 316 ? -59.697 17.598 33.366 1.00 52.56 316 ASN A CA 1
ATOM 2561 C C . ASN A 1 316 ? -60.151 17.521 34.839 1.00 52.56 316 ASN A C 1
ATOM 2563 O O . ASN A 1 316 ? -60.942 16.651 35.184 1.00 52.56 316 ASN A O 1
ATOM 2567 N N . ILE A 1 317 ? -59.655 18.450 35.673 1.00 54.78 317 ILE A N 1
ATOM 2568 C CA . ILE A 1 317 ? -60.081 18.767 37.060 1.00 54.78 317 ILE A CA 1
ATOM 2569 C C . ILE A 1 317 ? -59.466 17.905 38.200 1.00 54.78 317 ILE A C 1
ATOM 2571 O O . ILE A 1 317 ? -60.027 16.892 38.595 1.00 54.78 317 ILE A O 1
ATOM 2575 N N . SER A 1 318 ? -58.352 18.360 38.804 1.00 61.50 318 SER A N 1
ATOM 2576 C CA . SER A 1 318 ? -58.190 18.553 40.272 1.00 61.50 318 SER A CA 1
ATOM 2577 C C . SER A 1 318 ? -56.838 19.215 40.618 1.00 61.50 318 SER A C 1
ATOM 2579 O O . SER A 1 318 ? -55.815 18.973 39.972 1.00 61.50 318 SER A O 1
ATOM 2581 N N . THR A 1 319 ? -56.818 20.054 41.658 1.00 55.62 319 THR A N 1
ATOM 2582 C CA . THR A 1 319 ? -55.654 20.837 42.130 1.00 55.62 319 THR A CA 1
ATOM 2583 C C . THR A 1 319 ? -54.485 19.961 42.604 1.00 55.62 319 THR A C 1
ATOM 2585 O O . THR A 1 319 ? -53.321 20.347 42.507 1.00 55.62 319 THR A O 1
ATOM 2588 N N . GLU A 1 320 ? -54.778 18.742 43.057 1.00 58.00 320 GLU A N 1
ATOM 2589 C CA . GLU A 1 320 ? -53.792 17.769 43.542 1.00 58.00 320 GLU A CA 1
ATOM 2590 C C . GLU A 1 320 ? -53.050 17.065 42.391 1.00 58.00 320 GLU A C 1
ATOM 2592 O O . GLU A 1 320 ? -51.849 16.789 42.481 1.00 58.00 320 GLU A O 1
ATOM 2597 N N . GLY A 1 321 ? -53.723 16.878 41.247 1.00 56.75 321 GLY A N 1
ATOM 2598 C CA . GLY A 1 321 ? -53.086 16.443 40.001 1.00 56.75 321 GLY A CA 1
ATOM 2599 C C . GLY A 1 321 ? -52.070 17.465 39.480 1.00 56.75 321 GLY A C 1
ATOM 2600 O O . GLY A 1 321 ? -50.975 17.085 39.062 1.00 56.75 321 GLY A O 1
ATOM 2601 N N . ILE A 1 322 ? -52.390 18.760 39.592 1.00 56.88 322 ILE A N 1
ATOM 2602 C CA . ILE A 1 322 ? -51.509 19.870 39.192 1.00 56.88 322 ILE A CA 1
ATOM 2603 C C . ILE A 1 322 ? -50.256 19.921 40.075 1.00 56.88 322 ILE A C 1
ATOM 2605 O O . ILE A 1 322 ? -49.146 20.044 39.558 1.00 56.88 322 ILE A O 1
ATOM 2609 N N . HIS A 1 323 ? -50.394 19.756 41.394 1.00 60.22 323 HIS A N 1
ATOM 2610 C CA . HIS A 1 323 ? -49.249 19.795 42.309 1.00 60.22 323 HIS A CA 1
ATOM 2611 C C . HIS A 1 323 ? -48.277 18.625 42.085 1.00 60.22 323 HIS A C 1
ATOM 2613 O O . HIS A 1 323 ? -47.056 18.790 42.144 1.00 60.22 323 HIS A O 1
ATOM 2619 N N . LYS A 1 324 ? -48.807 17.439 41.762 1.00 60.44 324 LYS A N 1
ATOM 2620 C CA . LYS A 1 324 ? -47.999 16.251 41.458 1.00 60.44 324 LYS A CA 1
ATOM 2621 C C . LYS A 1 324 ? -47.317 16.341 40.088 1.00 60.44 324 LYS A C 1
ATOM 2623 O O . LYS A 1 324 ? -46.194 15.863 39.942 1.00 60.44 324 LYS A O 1
ATOM 2628 N N . LEU A 1 325 ? -47.966 16.972 39.105 1.00 59.78 325 LEU A N 1
ATOM 2629 C CA . LEU A 1 325 ? -47.360 17.290 37.807 1.00 59.78 325 LEU A CA 1
ATOM 2630 C C . LEU A 1 325 ? -46.238 18.323 37.950 1.00 59.78 325 LEU A C 1
ATOM 2632 O O . LEU A 1 325 ? -45.172 18.124 37.377 1.00 59.78 325 LEU A O 1
ATOM 2636 N N . ARG A 1 326 ? -46.431 19.354 38.780 1.00 64.94 326 ARG A N 1
ATOM 2637 C CA . ARG A 1 326 ? -45.409 20.368 39.069 1.00 64.94 326 ARG A CA 1
ATOM 2638 C C . ARG A 1 326 ? -44.160 19.762 39.711 1.00 64.94 326 ARG A C 1
ATOM 2640 O O . ARG A 1 326 ? -43.055 20.066 39.281 1.00 64.94 326 ARG A O 1
ATOM 2647 N N . ASN A 1 327 ? -44.322 18.843 40.664 1.00 70.88 327 ASN A N 1
ATOM 2648 C CA . ASN A 1 327 ? -43.182 18.157 41.283 1.00 70.88 327 ASN A CA 1
ATOM 2649 C C . ASN A 1 327 ? -42.407 17.285 40.280 1.00 70.88 327 ASN A C 1
ATOM 2651 O O . ASN A 1 327 ? -41.181 17.286 40.294 1.00 70.88 327 ASN A O 1
ATOM 2655 N N . LYS A 1 328 ? -43.104 16.587 39.372 1.00 64.19 328 LYS A N 1
ATOM 2656 C CA . LYS A 1 328 ? -42.447 15.828 38.293 1.00 64.19 328 LYS A CA 1
ATOM 2657 C C . LYS A 1 328 ? -41.771 16.740 37.262 1.00 64.19 328 LYS A C 1
ATOM 2659 O O . LYS A 1 328 ? -40.738 16.374 36.717 1.00 64.19 328 LYS A O 1
ATOM 2664 N N . GLN A 1 329 ? -42.329 17.920 36.995 1.00 64.00 329 GLN A N 1
ATOM 2665 C CA . GLN A 1 329 ? -41.712 18.908 36.107 1.00 64.00 329 GLN A CA 1
ATOM 2666 C C . GLN A 1 329 ? -40.399 19.448 36.694 1.00 64.00 329 GLN A C 1
ATOM 2668 O O . GLN A 1 329 ? -39.415 19.541 35.969 1.00 64.00 329 GLN A O 1
ATOM 2673 N N . ILE A 1 330 ? -40.357 19.690 38.008 1.00 71.94 330 ILE A N 1
ATOM 2674 C CA . ILE A 1 330 ? -39.135 20.073 38.736 1.00 71.94 330 ILE A CA 1
ATOM 2675 C C . ILE A 1 330 ? -38.075 18.956 38.670 1.00 71.94 330 ILE A C 1
ATOM 2677 O O . ILE A 1 330 ? -36.894 19.235 38.481 1.00 71.94 330 ILE A O 1
ATOM 2681 N N . GLU A 1 331 ? -38.478 17.685 38.774 1.00 70.25 331 GLU A N 1
ATOM 2682 C CA . GLU A 1 331 ? -37.565 16.537 38.632 1.00 70.25 331 GLU A CA 1
ATOM 2683 C C . GLU A 1 331 ? -36.955 16.458 37.218 1.00 70.25 331 GLU A C 1
ATOM 2685 O O . GLU A 1 331 ? -35.759 16.213 37.061 1.00 70.25 331 GLU A O 1
ATOM 2690 N N . ILE A 1 332 ? -37.757 16.734 36.183 1.00 65.50 332 ILE A N 1
ATOM 2691 C CA . ILE A 1 332 ? -37.300 16.777 34.786 1.00 65.50 332 ILE A CA 1
ATOM 2692 C C . ILE A 1 332 ? -36.365 17.967 34.536 1.00 65.50 332 ILE A C 1
ATOM 2694 O O . ILE A 1 332 ? -35.360 17.803 33.845 1.00 65.50 332 ILE A O 1
ATOM 2698 N N . GLU A 1 333 ? -36.651 19.144 35.095 1.00 68.88 333 GLU A N 1
ATOM 2699 C CA . GLU A 1 333 ? -35.740 20.296 35.031 1.00 68.88 333 GLU A CA 1
ATOM 2700 C C . GLU A 1 333 ? -34.401 19.985 35.711 1.00 68.88 333 GLU A C 1
ATOM 2702 O O . GLU A 1 333 ? -33.351 20.285 35.148 1.00 68.88 333 GLU A O 1
ATOM 2707 N N . GLY A 1 334 ? -34.418 19.299 36.860 1.00 73.00 334 GLY A N 1
ATOM 2708 C CA . GLY A 1 334 ? -33.203 18.835 37.532 1.00 73.00 334 GLY A CA 1
ATOM 2709 C C . GLY A 1 334 ? -32.364 17.895 36.660 1.00 73.00 334 GLY A C 1
ATOM 2710 O O . GLY A 1 334 ? -31.161 18.096 36.513 1.00 73.00 334 GLY A O 1
ATOM 2711 N N . LEU A 1 335 ? -33.004 16.915 36.017 1.00 66.19 335 LEU A N 1
ATOM 2712 C CA . LEU A 1 335 ? -32.330 15.995 35.093 1.00 66.19 335 LEU A CA 1
ATOM 2713 C C . LEU A 1 335 ? -31.808 16.699 33.832 1.00 66.19 335 LEU A C 1
ATOM 2715 O O . LEU A 1 335 ? -30.730 16.370 33.347 1.00 66.19 335 LEU A O 1
ATOM 2719 N N . THR A 1 336 ? -32.549 17.678 33.311 1.00 63.81 336 THR A N 1
ATOM 2720 C CA . THR A 1 336 ? -32.145 18.466 32.134 1.00 63.81 336 THR A CA 1
ATOM 2721 C C . THR A 1 336 ? -30.928 19.334 32.449 1.00 63.81 336 THR A C 1
ATOM 2723 O O . THR A 1 336 ? -30.001 19.411 31.646 1.00 63.81 336 THR A O 1
ATOM 2726 N N . ASN A 1 337 ? -30.886 19.929 33.642 1.00 70.94 337 ASN A N 1
ATOM 2727 C CA . ASN A 1 337 ? -29.737 20.703 34.103 1.00 70.94 337 ASN A CA 1
ATOM 2728 C C . ASN A 1 337 ? -28.489 19.831 34.293 1.00 70.94 337 ASN A C 1
ATOM 2730 O O . ASN A 1 337 ? -27.396 20.261 33.931 1.00 70.94 337 ASN A O 1
ATOM 2734 N N . GLU A 1 338 ? -28.636 18.600 34.792 1.00 70.44 338 GLU A N 1
ATOM 2735 C CA . GLU A 1 338 ? -27.509 17.665 34.917 1.00 70.44 338 GLU A CA 1
ATOM 2736 C C . GLU A 1 338 ? -26.953 17.259 33.541 1.00 70.44 338 GLU A C 1
ATOM 2738 O O . GLU A 1 338 ? -25.739 17.243 33.346 1.00 70.44 338 GLU A O 1
ATOM 2743 N N . ILE A 1 339 ? -27.825 17.020 32.552 1.00 66.69 339 ILE A N 1
ATOM 2744 C CA . ILE A 1 339 ? -27.413 16.745 31.163 1.00 66.69 339 ILE A CA 1
ATOM 2745 C C . ILE A 1 339 ? -26.675 17.943 30.561 1.00 66.69 339 ILE A C 1
ATOM 2747 O O . ILE A 1 339 ? -25.619 17.766 29.955 1.00 66.69 339 ILE A O 1
ATOM 2751 N N . ASN A 1 340 ? -27.195 19.158 30.742 1.00 66.00 340 ASN A N 1
ATOM 2752 C CA . ASN A 1 340 ? -26.553 20.367 30.225 1.00 66.00 340 ASN A CA 1
ATOM 2753 C C . ASN A 1 340 ? -25.161 20.565 30.837 1.00 66.00 340 ASN A C 1
ATOM 2755 O O . ASN A 1 340 ? -24.221 20.884 30.118 1.00 66.00 340 ASN A O 1
ATOM 2759 N N . LYS A 1 341 ? -25.004 20.285 32.134 1.00 70.88 341 LYS A N 1
ATOM 2760 C CA . LYS A 1 341 ? -23.711 20.352 32.823 1.00 70.88 341 LYS A CA 1
ATOM 2761 C C . LYS A 1 341 ? -22.719 19.302 32.311 1.00 70.88 341 LYS A C 1
ATOM 2763 O O . LYS A 1 341 ? -21.530 19.580 32.175 1.00 70.88 341 LYS A O 1
ATOM 2768 N N . GLN A 1 342 ? -23.196 18.097 31.998 1.00 63.12 342 GLN A N 1
ATOM 2769 C CA . GLN A 1 342 ? -22.367 17.067 31.368 1.00 63.12 342 GLN A CA 1
ATOM 2770 C C . GLN A 1 342 ? -21.971 17.444 29.934 1.00 63.12 342 GLN A C 1
ATOM 2772 O O . GLN A 1 342 ? -20.833 17.200 29.542 1.00 63.12 342 GLN A O 1
ATOM 2777 N N . MET A 1 343 ? -22.868 18.066 29.162 1.00 60.56 343 MET A N 1
ATOM 2778 C CA . MET A 1 343 ? -22.552 18.593 27.830 1.00 60.56 343 MET A CA 1
ATOM 2779 C C . MET A 1 343 ? -21.519 19.722 27.881 1.00 60.56 343 MET A C 1
ATOM 2781 O O . MET A 1 343 ? -20.596 19.724 27.074 1.00 60.56 343 MET A O 1
ATOM 2785 N N . GLU A 1 344 ? -21.636 20.630 28.846 1.00 68.31 344 GLU A N 1
ATOM 2786 C CA . GLU A 1 344 ? -20.686 21.725 29.055 1.00 68.31 344 GLU A CA 1
ATOM 2787 C C . GLU A 1 344 ? -19.286 21.188 29.394 1.00 68.31 344 GLU A C 1
ATOM 2789 O O . GLU A 1 344 ? -18.299 21.619 28.806 1.00 68.31 344 GLU A O 1
ATOM 2794 N N . TYR A 1 345 ? -19.196 20.148 30.233 1.00 63.25 345 TYR A N 1
ATOM 2795 C CA . TYR A 1 345 ? -17.930 19.458 30.506 1.00 63.25 345 TYR A CA 1
ATOM 2796 C C . TYR A 1 345 ? -17.323 18.806 29.252 1.00 63.25 345 TYR A C 1
ATOM 2798 O O . TYR A 1 345 ? -16.107 18.817 29.067 1.00 63.25 345 TYR A O 1
ATOM 2806 N N . VAL A 1 346 ? -18.156 18.240 28.371 1.00 60.56 346 VAL A N 1
ATOM 2807 C CA . VAL A 1 346 ? -17.712 17.671 27.086 1.00 60.56 346 VAL A CA 1
ATOM 2808 C C . VAL A 1 346 ? -17.211 18.765 26.140 1.00 60.56 346 VAL A C 1
ATOM 2810 O O . VAL A 1 346 ? -16.217 18.561 25.441 1.00 60.56 346 VAL A O 1
ATOM 2813 N N . GLU A 1 347 ? -17.865 19.922 26.127 1.00 62.94 347 GLU A N 1
ATOM 2814 C CA . GLU A 1 347 ? -17.488 21.070 25.304 1.00 62.94 347 GLU A CA 1
ATOM 2815 C C . GLU A 1 347 ? -16.193 21.730 25.803 1.00 62.94 347 GLU A C 1
ATOM 2817 O O . GLU A 1 347 ? -15.303 22.007 25.000 1.00 62.94 347 GLU A O 1
ATOM 2822 N N . GLU A 1 348 ? -16.000 21.854 27.121 1.00 66.81 348 GLU A N 1
ATOM 2823 C CA . GLU A 1 348 ? -14.714 22.245 27.716 1.00 66.81 348 GLU A CA 1
ATOM 2824 C C . GLU A 1 348 ? -13.597 21.259 27.363 1.00 66.81 348 GLU A C 1
ATOM 2826 O O . GLU A 1 348 ? -12.511 21.673 26.961 1.00 66.81 348 GLU A O 1
ATOM 2831 N N . LEU A 1 349 ? -13.851 19.949 27.455 1.00 55.41 349 LEU A N 1
ATOM 2832 C CA . LEU A 1 349 ? -12.877 18.926 27.063 1.00 55.41 349 LEU A CA 1
ATOM 2833 C C . LEU A 1 349 ? -12.488 19.055 25.590 1.00 55.41 349 LEU A C 1
ATOM 2835 O O . LEU A 1 349 ? -11.308 18.950 25.258 1.00 55.41 349 LEU A O 1
ATOM 2839 N N . LYS A 1 350 ? -13.464 19.310 24.716 1.00 57.44 350 LYS A N 1
ATOM 2840 C CA . LYS A 1 350 ? -13.235 19.546 23.291 1.00 57.44 350 LYS A CA 1
ATOM 2841 C C . LYS A 1 350 ? -12.374 20.792 23.064 1.00 57.44 350 LYS A C 1
ATOM 2843 O O . LYS A 1 350 ? -11.407 20.715 22.312 1.00 57.44 350 LYS A O 1
ATOM 2848 N N . ASN A 1 351 ? -12.656 21.890 23.760 1.00 60.25 351 ASN A N 1
ATOM 2849 C CA . ASN A 1 351 ? -11.897 23.137 23.637 1.00 60.25 351 ASN A CA 1
ATOM 2850 C C . ASN A 1 351 ? -10.466 23.005 24.185 1.00 60.25 351 ASN A C 1
ATOM 2852 O O . ASN A 1 351 ? -9.527 23.487 23.562 1.00 60.25 351 ASN A O 1
ATOM 2856 N N . VAL A 1 352 ? -10.265 22.288 25.297 1.00 66.19 352 VAL A N 1
ATOM 2857 C CA . VAL A 1 352 ? -8.923 21.978 25.828 1.00 66.19 352 VAL A CA 1
ATOM 2858 C C . VAL A 1 352 ? -8.124 21.128 24.838 1.00 66.19 352 VAL A C 1
ATOM 2860 O O . VAL A 1 352 ? -6.921 21.336 24.676 1.00 66.19 352 VAL A O 1
ATOM 2863 N N . ILE A 1 353 ? -8.781 20.187 24.154 1.00 47.62 353 ILE A N 1
ATOM 2864 C CA . ILE A 1 353 ? -8.166 19.396 23.085 1.00 47.62 353 ILE A CA 1
ATOM 2865 C C . ILE A 1 353 ? -7.789 20.302 21.900 1.00 47.62 353 ILE A C 1
ATOM 2867 O O . ILE A 1 353 ? -6.658 20.228 21.428 1.00 47.62 353 ILE A O 1
ATOM 2871 N N . GLU A 1 354 ? -8.680 21.190 21.452 1.00 52.38 354 GLU A N 1
ATOM 2872 C CA . GLU A 1 354 ? -8.427 22.125 20.343 1.00 52.38 354 GLU A CA 1
ATOM 2873 C C . GLU A 1 354 ? -7.324 23.159 20.660 1.00 52.38 354 GLU A C 1
ATOM 2875 O O . GLU A 1 354 ? -6.474 23.433 19.812 1.00 52.38 354 GLU A O 1
ATOM 2880 N N . GLU A 1 355 ? -7.246 23.680 21.888 1.00 52.34 355 GLU A N 1
ATOM 2881 C CA . GLU A 1 355 ? -6.175 24.600 22.302 1.00 52.34 355 GLU A CA 1
ATOM 2882 C C . GLU A 1 355 ? -4.805 23.920 22.414 1.00 52.34 355 GLU A C 1
ATOM 2884 O O . GLU A 1 355 ? -3.779 24.531 22.102 1.00 52.34 355 GLU A O 1
ATOM 2889 N N . GLN A 1 356 ? -4.762 22.658 22.849 1.00 49.06 356 GLN A N 1
ATOM 2890 C CA . GLN A 1 356 ? -3.520 21.880 22.865 1.00 49.06 356 GLN A CA 1
ATOM 2891 C C . GLN A 1 356 ? -3.046 21.523 21.450 1.00 49.06 356 GLN A C 1
ATOM 2893 O O . GLN A 1 356 ? -1.843 21.372 21.246 1.00 49.06 356 GLN A O 1
ATOM 2898 N N . ILE A 1 357 ? -3.965 21.452 20.479 1.00 38.12 357 ILE A N 1
ATOM 2899 C CA . ILE A 1 357 ? -3.675 21.279 19.048 1.00 38.12 357 ILE A CA 1
ATOM 2900 C C . ILE A 1 357 ? -3.107 22.564 18.416 1.00 38.12 357 ILE A C 1
ATOM 2902 O O . ILE A 1 357 ? -2.281 22.470 17.520 1.00 38.12 357 ILE A O 1
ATOM 2906 N N . LEU A 1 358 ? -3.517 23.757 18.867 1.00 35.50 358 LEU A N 1
ATOM 2907 C CA . LEU A 1 358 ? -3.094 25.045 18.284 1.00 35.50 358 LEU A CA 1
ATOM 2908 C C . LEU A 1 358 ? -1.774 25.609 18.845 1.00 35.50 358 LEU A C 1
ATOM 2910 O O . LEU A 1 358 ? -1.227 26.555 18.279 1.00 35.50 358 LEU A O 1
ATOM 2914 N N . LYS A 1 359 ? -1.265 25.074 19.962 1.00 37.78 359 LYS A N 1
ATOM 2915 C CA . LYS A 1 359 ? -0.023 25.541 20.612 1.00 37.78 359 LYS A CA 1
ATOM 2916 C C . LYS A 1 359 ? 1.254 24.804 20.175 1.00 37.78 359 LYS A C 1
ATOM 2918 O O . LYS A 1 359 ? 2.324 25.164 20.669 1.00 37.78 359 LYS A O 1
ATOM 2923 N N . TYR A 1 360 ? 1.169 23.830 19.267 1.00 39.75 360 TYR A N 1
ATOM 2924 C CA . TYR A 1 360 ? 2.292 23.023 18.764 1.00 39.75 360 TYR A CA 1
ATOM 2925 C C . TYR A 1 360 ? 2.120 22.704 17.282 1.00 39.75 360 TYR A C 1
ATOM 2927 O O . TYR A 1 360 ? 3.149 22.389 16.642 1.00 39.75 360 TYR A O 1
#